Protein AF-A0A024TSF3-F1 (afdb_monomer)

Nearest PDB structures (foldseek):
  7wrg-assembly2_B  TM=6.785E-01  e=5.600E-06  Caenorhabditis elegans
  4jm2-assembly1_A  TM=1.610E-01  e=3.301E+00  Homo sapiens
  8dh9-assembly1_A  TM=2.443E-01  e=9.681E+00  Mus musculus

Secondary structure (DSSP, 8-state):
-PPPTT--EEEEE-----SSS--EEEEEEEE-TTS-EEEEEEEEEEEESS--S----------S----S-TT---TT----GGGGTT-EEEEEEEEEE-TTS--HHHHSGGGEEEEE--TTPPPEEEESSEEEEEEEE--HHHHHHHTS--EEEEEEE---TTS--S---S---------HHHHHHHHHHHHHHHHHHHHHHHHHHHHHHHHHHHHHHHHHHHHHHHHHHHHHHHHHHHHHHHHTT-

Foldseek 3Di:
DPDDPFFQWKWKFFFDFFDPPTWGWDKTFTAGPVRDTQAIKTKTKDWDPDDDPDDDDDPDDDPPDDDPPDPPPPDVPRTPGLVVQAQHKIKMKIWMATDPVDDHNCVVCQVFKWKWWDDQPDDIDIGRNGDMDIDIDHDHVSNSVRSVVTITMITMGTDDDPPDDDDDPDDPPDDDPDDDPVVVVVVVVVVVVVVVVVVVVVVVVVVVVVVVVVVVVVVVVVVVVVVVVVVVVVVVVVVVVVVVVVD

Sequence (247 aa):
MPPSNNSIGQALVYLRPLRHMFDVVTTVSVLNDDGNSLGSLVVHVRPSPKATPSDAPKSSGNNAKLVPADVDDLSDDEMDDMKSLDGEFLWISIQVHVDPSTPSLLLANPANYRVSYVFFQSNTQVFPLEHANMIKVLVTPPFVDYVSADTMSFEVVPFTDVASEPRTAELLSTTAPPYDDALLHTALLEEIQRDKAKMAQEHEAEKKRNEEMRGEMSKLIHHVKEQEDTILEQVKMGQTAASELVV

Organism: NCBI:txid157072

pLDDT: mean 71.25, std 19.26, range [31.7, 93.75]

Solvent-accessible surface area (backbone atoms only — not comparable to full-atom values): 14813 Å² total; per-residue (Å²): 130,83,79,62,102,59,56,62,26,40,30,69,46,69,39,62,80,67,60,77,56,49,73,42,80,48,77,31,59,26,27,26,97,86,67,48,73,43,32,37,39,34,40,38,33,30,58,43,95,70,92,69,103,77,72,75,93,66,93,68,78,72,86,63,74,78,80,66,93,60,85,81,75,74,63,88,83,77,69,52,50,74,75,79,44,57,76,38,78,44,32,36,38,42,36,36,32,69,44,84,91,50,95,28,62,50,77,74,44,47,81,43,32,26,34,33,38,51,63,81,94,46,72,78,43,77,40,58,49,63,46,76,48,77,46,81,43,69,36,38,72,71,49,58,49,51,44,58,62,42,59,42,59,37,34,34,28,74,38,77,68,93,84,63,83,91,85,77,94,78,83,85,87,72,93,72,78,97,70,70,65,72,66,57,54,50,53,54,52,50,50,54,50,50,52,51,50,50,52,51,51,51,50,53,54,50,50,50,53,51,52,50,51,53,50,52,51,52,54,50,54,51,52,53,48,54,52,50,53,51,51,53,49,51,53,52,53,51,52,53,57,55,60,64,72,75,112

Radius of gyration: 28.45 Å; Cα contacts (8 Å, |Δi|>4): 293; chains: 1; bounding box: 75×48×90 Å

Mean predicted aligned error: 18.78 Å

Structure (mmCIF, N/CA/C/O backbone):
data_AF-A0A024TSF3-F1
#
_entry.id   AF-A0A024TSF3-F1
#
loop_
_atom_site.group_PDB
_atom_site.id
_atom_site.type_symbol
_atom_site.label_atom_id
_atom_site.label_alt_id
_atom_site.label_comp_id
_atom_site.label_asym_id
_atom_site.label_entity_id
_atom_site.label_seq_id
_atom_site.pdbx_PDB_ins_code
_atom_site.Cartn_x
_atom_site.Cartn_y
_atom_site.Cartn_z
_atom_site.occupancy
_atom_site.B_iso_or_equiv
_atom_site.auth_seq_id
_atom_site.auth_comp_id
_atom_site.auth_asym_id
_atom_site.auth_atom_id
_atom_site.pdbx_PDB_model_num
ATOM 1 N N . MET A 1 1 ? 3.528 12.225 -5.645 1.00 35.25 1 MET A N 1
ATOM 2 C CA . MET A 1 1 ? 4.484 12.728 -6.656 1.00 35.25 1 MET A CA 1
ATOM 3 C C . MET A 1 1 ? 3.969 12.277 -8.010 1.00 35.25 1 MET A C 1
ATOM 5 O O . MET A 1 1 ? 3.441 11.173 -8.045 1.00 35.25 1 MET A O 1
ATOM 9 N N . PRO A 1 2 ? 4.032 13.096 -9.072 1.00 31.70 2 PRO A N 1
ATOM 10 C CA . PRO A 1 2 ? 3.775 12.583 -10.415 1.00 31.70 2 PRO A CA 1
ATOM 11 C C . PRO A 1 2 ? 4.834 11.517 -10.744 1.00 31.70 2 PRO A C 1
ATOM 13 O O . PRO A 1 2 ? 5.985 11.693 -10.321 1.00 31.70 2 PRO A O 1
ATOM 16 N N . PRO A 1 3 ? 4.467 10.424 -11.437 1.00 40.59 3 PRO A N 1
ATOM 17 C CA . PRO A 1 3 ? 5.428 9.406 -11.820 1.00 40.59 3 PRO A CA 1
ATOM 18 C C . PRO A 1 3 ? 6.520 10.027 -12.682 1.00 40.59 3 PRO A C 1
ATOM 20 O O . PRO A 1 3 ? 6.283 10.938 -13.479 1.00 40.59 3 PRO A O 1
ATOM 23 N N . SER A 1 4 ? 7.747 9.551 -12.505 1.00 47.41 4 SER A N 1
ATOM 24 C CA . SER A 1 4 ? 8.813 9.907 -13.436 1.00 47.41 4 SER A CA 1
ATOM 25 C C . SER A 1 4 ? 8.406 9.462 -14.850 1.00 47.41 4 SER A C 1
ATOM 27 O O . SER A 1 4 ? 7.897 8.355 -15.009 1.00 47.41 4 SER A O 1
ATOM 29 N N . ASN A 1 5 ? 8.658 10.286 -15.878 1.00 53.91 5 ASN A N 1
ATOM 30 C CA . ASN A 1 5 ? 8.352 10.021 -17.305 1.00 53.91 5 ASN A CA 1
ATOM 31 C C . ASN A 1 5 ? 8.952 8.709 -17.879 1.00 53.91 5 ASN A C 1
ATOM 33 O O . ASN A 1 5 ? 8.876 8.467 -19.079 1.00 53.91 5 ASN A O 1
ATOM 37 N N . ASN A 1 6 ? 9.577 7.886 -17.036 1.00 67.88 6 ASN A N 1
ATOM 38 C CA . ASN A 1 6 ? 10.239 6.634 -17.357 1.00 67.88 6 ASN A CA 1
ATOM 39 C C . ASN A 1 6 ? 9.691 5.443 -16.544 1.00 67.88 6 ASN A C 1
ATOM 41 O O . ASN A 1 6 ? 10.306 4.384 -16.578 1.00 67.88 6 ASN A O 1
ATOM 45 N N . SER A 1 7 ? 8.607 5.579 -15.773 1.00 80.88 7 SER A N 1
ATOM 46 C CA . SER A 1 7 ? 7.992 4.425 -15.099 1.00 80.88 7 SER A CA 1
ATOM 47 C C . SER A 1 7 ? 7.293 3.524 -16.117 1.00 80.88 7 SER A C 1
ATOM 49 O O . SER A 1 7 ? 6.618 4.012 -17.015 1.00 80.88 7 SER A O 1
ATOM 51 N N . ILE A 1 8 ? 7.462 2.209 -15.990 1.00 82.88 8 ILE A N 1
ATOM 52 C CA . ILE A 1 8 ? 6.725 1.213 -16.784 1.00 82.88 8 ILE A CA 1
ATOM 53 C C . ILE A 1 8 ? 5.585 0.571 -16.000 1.00 82.88 8 ILE A C 1
ATOM 55 O O . ILE A 1 8 ? 4.758 -0.120 -16.589 1.00 82.88 8 ILE A O 1
ATOM 59 N N . GLY A 1 9 ? 5.547 0.759 -14.681 1.00 85.94 9 GLY A N 1
ATOM 60 C CA . GLY A 1 9 ? 4.450 0.265 -13.870 1.00 85.94 9 GLY A CA 1
ATOM 61 C C . GLY A 1 9 ? 4.522 0.686 -12.413 1.00 85.94 9 GLY A C 1
ATOM 62 O O . GLY A 1 9 ? 5.553 1.149 -11.925 1.00 85.94 9 GLY A O 1
ATOM 63 N N . GLN A 1 10 ? 3.403 0.536 -11.716 1.00 88.62 10 GLN A N 1
ATOM 64 C CA . GLN A 1 10 ? 3.219 1.019 -10.353 1.00 88.62 10 GLN A CA 1
ATOM 65 C C . GLN A 1 10 ? 2.595 -0.055 -9.466 1.00 88.62 10 GLN A C 1
ATOM 67 O O . GLN A 1 10 ? 1.803 -0.878 -9.926 1.00 88.62 10 GLN A O 1
ATOM 72 N N . ALA A 1 11 ? 2.945 -0.026 -8.183 1.00 86.75 11 ALA A N 1
ATOM 73 C CA . ALA A 1 11 ? 2.335 -0.844 -7.145 1.00 86.75 11 ALA A CA 1
ATOM 74 C C . ALA A 1 11 ? 2.063 -0.005 -5.889 1.00 86.75 11 ALA A C 1
ATOM 76 O O . ALA A 1 11 ? 2.841 0.885 -5.538 1.00 86.75 11 ALA A O 1
ATOM 77 N N . LEU A 1 12 ? 0.960 -0.303 -5.200 1.00 86.19 12 LEU A N 1
ATOM 78 C CA . LEU A 1 12 ? 0.525 0.404 -3.995 1.00 86.19 12 LEU A CA 1
ATOM 79 C C . LEU A 1 12 ? 0.462 -0.556 -2.812 1.00 86.19 12 LEU A C 1
ATOM 81 O O . LEU A 1 12 ? -0.189 -1.594 -2.876 1.00 86.19 12 LEU A O 1
ATOM 85 N N . VAL A 1 13 ? 1.116 -0.185 -1.717 1.00 83.94 13 VAL A N 1
ATOM 86 C CA . VAL A 1 13 ? 1.126 -0.930 -0.458 1.00 83.94 13 VAL A CA 1
ATOM 87 C C . VAL A 1 13 ? 0.358 -0.137 0.578 1.00 83.94 13 VAL A C 1
ATOM 89 O O . VAL A 1 13 ? 0.716 1.004 0.861 1.00 83.94 13 VAL A O 1
ATOM 92 N N . TYR A 1 14 ? -0.678 -0.737 1.164 1.00 78.62 14 TYR A N 1
ATOM 93 C CA . TYR A 1 14 ? -1.448 -0.054 2.192 1.00 78.62 14 TYR A CA 1
ATOM 94 C C . TYR A 1 14 ? -0.719 -0.063 3.530 1.00 78.62 14 TYR A C 1
ATOM 96 O O . TYR A 1 14 ? -0.297 -1.115 4.014 1.00 78.62 14 TYR A O 1
ATOM 104 N N . LEU A 1 15 ? -0.585 1.116 4.128 1.00 76.12 15 LEU A N 1
ATOM 105 C CA . LEU A 1 15 ? 0.033 1.277 5.436 1.00 76.12 15 LEU A CA 1
ATOM 106 C C . LEU A 1 15 ? -1.068 1.188 6.486 1.00 76.12 15 LEU A C 1
ATOM 108 O O . LEU A 1 15 ? -2.081 1.866 6.366 1.00 76.12 15 LEU A O 1
ATOM 112 N N . ARG A 1 16 ? -0.905 0.318 7.486 1.00 66.94 16 ARG A N 1
ATOM 113 C CA . ARG A 1 16 ? -1.866 0.206 8.586 1.00 66.94 16 ARG A CA 1
ATOM 114 C C . ARG A 1 16 ? -1.222 0.677 9.882 1.00 66.94 16 ARG A C 1
ATOM 116 O O . ARG A 1 16 ? -0.206 0.109 10.290 1.00 66.94 16 ARG A O 1
ATOM 123 N N . PRO A 1 17 ? -1.807 1.666 10.566 1.00 60.34 17 PRO A N 1
ATOM 124 C CA . PRO A 1 17 ? -1.404 1.979 11.922 1.00 60.34 17 PRO A CA 1
ATOM 125 C C . PRO A 1 17 ? -2.022 0.927 12.849 1.00 60.34 17 PRO A C 1
ATOM 127 O O . PRO A 1 17 ? -3.235 0.953 13.000 1.00 60.34 17 PRO A O 1
ATOM 130 N N . LEU A 1 18 ? -1.240 -0.008 13.429 1.00 54.19 18 LEU A N 1
ATOM 131 C CA . LEU A 1 18 ? -1.567 -0.641 14.726 1.00 54.19 18 LEU A CA 1
ATOM 132 C C . LEU A 1 18 ? -0.491 -1.566 15.365 1.00 54.19 18 LEU A C 1
ATOM 134 O O . LEU A 1 18 ? 0.168 -2.376 14.715 1.00 54.19 18 LEU A O 1
ATOM 138 N N . ARG A 1 19 ? -0.450 -1.419 16.700 1.00 45.97 19 ARG A N 1
ATOM 139 C CA . ARG A 1 19 ? 0.030 -2.192 17.870 1.00 45.97 19 ARG A CA 1
ATOM 140 C C . ARG A 1 19 ? 1.515 -2.451 18.180 1.00 45.97 19 ARG A C 1
ATOM 142 O O . ARG A 1 19 ? 1.851 -2.248 19.334 1.00 45.97 19 ARG A O 1
ATOM 149 N N . HIS A 1 20 ? 2.432 -2.783 17.265 1.00 50.09 20 HIS A N 1
ATOM 150 C CA . HIS A 1 20 ? 3.882 -2.847 17.616 1.00 50.09 20 HIS A CA 1
ATOM 151 C C . HIS A 1 20 ? 4.808 -2.276 16.533 1.00 50.09 20 HIS A C 1
ATOM 153 O O . HIS A 1 20 ? 5.911 -2.770 16.318 1.00 50.09 20 HIS A O 1
ATOM 159 N N . MET A 1 21 ? 4.346 -1.166 15.936 1.00 57.34 21 MET A N 1
ATOM 160 C CA . MET A 1 21 ? 4.898 -0.422 14.796 1.00 57.34 21 MET A CA 1
ATOM 161 C C . MET A 1 21 ? 4.810 -1.192 13.475 1.00 57.34 21 MET A C 1
ATOM 163 O O . MET A 1 21 ? 5.327 -2.282 13.358 1.00 57.34 21 ME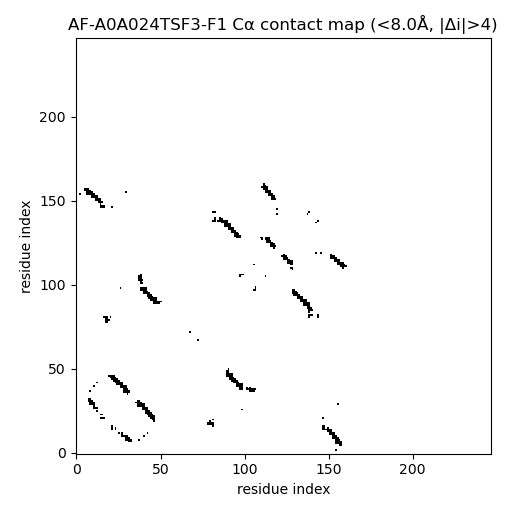T A O 1
ATOM 167 N N . PHE A 1 22 ? 4.151 -0.607 12.475 1.00 62.19 22 PHE A N 1
ATOM 168 C CA . PHE A 1 22 ? 4.369 -0.825 11.038 1.00 62.19 22 PHE A CA 1
ATOM 169 C C . PHE A 1 22 ? 4.902 -2.213 10.589 1.00 62.19 22 PHE A C 1
ATOM 171 O O . PHE A 1 22 ? 6.016 -2.287 10.079 1.00 62.19 22 PHE A O 1
ATOM 178 N N . ASP A 1 23 ? 4.149 -3.307 10.767 1.00 73.06 23 ASP A N 1
ATOM 179 C CA . ASP A 1 23 ? 4.467 -4.608 10.141 1.00 73.06 23 ASP A CA 1
ATOM 180 C C . ASP A 1 23 ? 3.477 -4.876 9.005 1.00 73.06 23 ASP A C 1
ATOM 182 O O . ASP A 1 23 ? 2.304 -5.180 9.226 1.00 73.06 23 ASP A O 1
ATOM 186 N N . VAL A 1 24 ? 3.947 -4.702 7.774 1.00 78.56 24 VAL A N 1
ATOM 187 C CA . VAL A 1 24 ? 3.192 -4.944 6.549 1.00 78.56 24 VAL A CA 1
ATOM 188 C C . VAL A 1 24 ? 3.917 -6.016 5.759 1.00 78.56 24 VAL A C 1
ATOM 190 O O . VAL A 1 24 ? 5.057 -5.824 5.350 1.00 78.56 24 VAL A O 1
ATOM 193 N N . VAL A 1 25 ? 3.232 -7.126 5.501 1.00 86.00 25 VAL A N 1
ATOM 194 C CA . VAL A 1 25 ? 3.649 -8.146 4.537 1.00 86.00 25 VAL A CA 1
ATOM 195 C C . VAL A 1 25 ? 2.534 -8.274 3.520 1.00 86.00 25 VAL A C 1
ATOM 197 O O . VAL A 1 25 ? 1.441 -8.733 3.851 1.00 86.00 25 VAL A O 1
ATOM 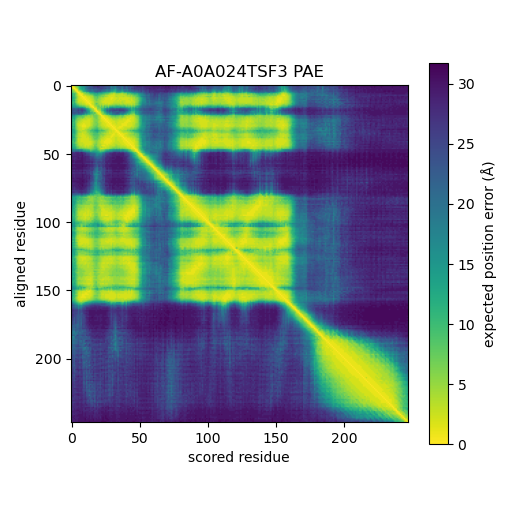200 N N . THR A 1 26 ? 2.789 -7.833 2.294 1.00 85.69 26 THR A N 1
ATOM 201 C CA . THR A 1 26 ? 1.779 -7.878 1.238 1.00 85.69 26 THR A CA 1
ATOM 202 C C . THR A 1 26 ? 2.391 -8.216 -0.109 1.00 85.69 26 THR A C 1
ATOM 204 O O . THR A 1 26 ? 3.548 -7.900 -0.379 1.00 85.69 26 THR A O 1
ATOM 207 N N . THR A 1 27 ? 1.591 -8.859 -0.954 1.00 89.19 27 THR A N 1
ATOM 208 C CA . THR A 1 27 ? 1.901 -9.081 -2.366 1.00 89.19 27 THR A CA 1
ATOM 209 C C . THR A 1 27 ? 1.024 -8.149 -3.185 1.00 89.19 27 THR A C 1
ATOM 211 O O . THR A 1 27 ? -0.199 -8.181 -3.061 1.00 89.19 27 THR A O 1
ATOM 214 N N . VAL A 1 28 ? 1.647 -7.297 -3.990 1.00 88.44 28 VAL A N 1
ATOM 215 C CA . VAL A 1 28 ? 0.984 -6.243 -4.761 1.00 88.44 28 VAL A CA 1
ATOM 216 C C . VAL A 1 28 ? 1.324 -6.387 -6.234 1.00 88.44 28 VAL A C 1
ATOM 218 O O . VAL A 1 28 ? 2.484 -6.568 -6.602 1.00 88.44 28 VAL A O 1
ATOM 221 N N . SER A 1 29 ? 0.310 -6.323 -7.090 1.00 88.56 29 SER A N 1
ATOM 222 C CA . SER A 1 29 ? 0.514 -6.381 -8.535 1.00 88.56 29 SER A CA 1
ATOM 223 C C . SER A 1 29 ? 1.118 -5.076 -9.045 1.00 88.56 29 SER A C 1
ATOM 225 O O . SER A 1 29 ? 0.685 -3.991 -8.663 1.00 88.56 29 SER A O 1
ATOM 227 N N . VAL A 1 30 ? 2.106 -5.194 -9.929 1.00 89.06 30 VAL A N 1
ATOM 228 C CA . VAL A 1 30 ? 2.663 -4.077 -10.691 1.00 89.06 30 VAL A CA 1
ATOM 229 C C . VAL A 1 30 ? 1.842 -3.927 -11.959 1.00 89.06 30 VAL A C 1
ATOM 231 O O . VAL A 1 30 ? 1.812 -4.847 -12.780 1.00 89.06 30 VAL A O 1
ATOM 234 N N . LEU A 1 31 ? 1.188 -2.783 -12.118 1.00 86.75 31 LEU A N 1
ATOM 235 C CA . LEU A 1 31 ? 0.338 -2.480 -13.267 1.00 86.75 31 LEU A CA 1
ATOM 236 C C . LEU A 1 31 ? 1.010 -1.434 -14.156 1.00 86.75 31 LEU A C 1
ATOM 238 O O . LEU A 1 31 ? 1.567 -0.472 -13.630 1.00 86.75 31 LEU A O 1
ATOM 242 N N . ASN A 1 32 ? 0.976 -1.625 -15.475 1.00 84.25 32 ASN A N 1
ATOM 243 C CA . ASN A 1 32 ? 1.379 -0.595 -16.434 1.00 84.25 32 ASN A CA 1
ATOM 244 C C . ASN A 1 32 ? 0.266 0.457 -16.628 1.00 84.25 32 ASN A C 1
ATOM 246 O O . ASN A 1 32 ? -0.829 0.313 -16.083 1.00 84.25 32 ASN A O 1
ATOM 250 N N . ASP A 1 33 ? 0.526 1.481 -17.445 1.00 76.31 33 ASP A N 1
ATOM 251 C CA . ASP A 1 33 ? -0.433 2.565 -17.722 1.00 76.31 33 ASP A CA 1
ATOM 252 C C . ASP A 1 33 ? -1.742 2.082 -18.381 1.00 76.31 33 ASP A C 1
ATOM 254 O O . ASP A 1 33 ? -2.779 2.729 -18.250 1.00 76.31 33 ASP A O 1
ATOM 258 N N . ASP A 1 34 ? -1.719 0.918 -19.041 1.00 74.81 34 ASP A N 1
ATOM 259 C CA . ASP A 1 34 ? -2.898 0.278 -19.640 1.00 74.81 34 ASP A CA 1
ATOM 260 C C . ASP A 1 34 ? -3.671 -0.621 -18.650 1.00 74.81 34 ASP A C 1
ATOM 262 O O . ASP A 1 34 ? -4.652 -1.262 -19.030 1.00 74.81 34 ASP A O 1
ATOM 266 N N . GLY A 1 35 ? -3.214 -0.738 -17.397 1.00 73.31 35 GLY A N 1
ATOM 267 C CA . GLY A 1 35 ? -3.790 -1.621 -16.376 1.00 73.31 35 GLY A CA 1
ATOM 268 C C . GLY A 1 35 ? -3.396 -3.100 -16.501 1.00 73.31 35 GLY A C 1
ATOM 269 O O . GLY A 1 35 ? -3.918 -3.946 -15.774 1.00 73.31 35 GLY A O 1
ATOM 270 N N . ASN A 1 36 ? -2.465 -3.440 -17.393 1.00 79.94 36 ASN A N 1
ATOM 271 C CA . ASN A 1 36 ? -1.941 -4.795 -17.539 1.00 79.94 36 ASN A CA 1
ATOM 272 C C . ASN A 1 36 ? -0.924 -5.110 -16.436 1.00 79.94 36 ASN A C 1
ATOM 274 O O . ASN A 1 36 ? -0.039 -4.309 -16.129 1.00 79.94 36 ASN A O 1
ATOM 278 N N . SER A 1 37 ? -1.005 -6.319 -15.878 1.00 85.56 37 SER A N 1
ATOM 279 C CA . SER A 1 37 ? -0.039 -6.778 -14.880 1.00 85.56 37 SER A CA 1
ATOM 280 C C . SER A 1 37 ? 1.307 -7.120 -15.523 1.00 85.56 37 SER A C 1
ATOM 282 O O . SER A 1 37 ? 1.388 -7.945 -16.433 1.00 85.56 37 SER A O 1
ATOM 284 N N . LEU A 1 38 ? 2.376 -6.508 -15.013 1.00 84.88 38 LEU A N 1
ATOM 285 C CA . LEU A 1 38 ? 3.764 -6.820 -15.367 1.00 84.88 38 LEU A CA 1
ATOM 286 C C . LEU A 1 38 ? 4.369 -7.906 -14.467 1.00 84.88 38 LEU A C 1
ATOM 288 O O . LEU A 1 38 ? 5.397 -8.497 -14.808 1.00 84.88 38 LEU A O 1
ATOM 292 N N . GLY A 1 39 ? 3.737 -8.156 -13.320 1.00 88.12 39 GLY A N 1
ATOM 293 C CA . GLY A 1 39 ? 4.170 -9.064 -12.265 1.00 88.12 39 GLY A CA 1
ATOM 294 C C . GLY A 1 39 ? 3.615 -8.651 -10.908 1.00 88.12 39 GLY A C 1
ATOM 295 O O . GLY A 1 39 ? 2.764 -7.764 -10.828 1.00 88.12 39 GLY A O 1
ATOM 296 N N . SER A 1 40 ? 4.139 -9.256 -9.844 1.00 90.38 40 SER A N 1
ATOM 297 C CA . SER A 1 40 ? 3.829 -8.861 -8.469 1.00 90.38 40 SER A CA 1
ATOM 298 C C . SER A 1 40 ? 5.106 -8.643 -7.663 1.00 90.38 40 SER A C 1
ATOM 300 O O . SER A 1 40 ? 6.100 -9.347 -7.847 1.00 90.38 40 SER A O 1
ATOM 302 N N . LEU A 1 41 ? 5.072 -7.658 -6.770 1.00 91.00 41 LEU A N 1
ATOM 303 C CA . LEU A 1 41 ? 6.095 -7.417 -5.761 1.00 91.00 41 LEU A CA 1
ATOM 304 C C . LEU A 1 41 ? 5.572 -7.900 -4.418 1.00 91.00 41 LEU A C 1
ATOM 306 O O . LEU A 1 41 ? 4.450 -7.582 -4.028 1.00 91.00 41 LEU A O 1
ATOM 310 N N . VAL A 1 42 ? 6.403 -8.623 -3.688 1.00 91.31 42 VAL A N 1
ATOM 311 C CA . VAL A 1 42 ? 6.186 -8.858 -2.269 1.00 91.31 42 VAL A CA 1
ATOM 312 C C . VAL A 1 42 ? 6.975 -7.803 -1.514 1.00 91.31 42 VAL A C 1
ATOM 314 O O . VAL A 1 42 ? 8.184 -7.647 -1.706 1.00 91.31 42 VAL A O 1
ATOM 317 N N . VAL A 1 43 ? 6.271 -7.054 -0.675 1.00 90.25 43 VAL A N 1
ATOM 318 C CA . VAL A 1 43 ? 6.830 -5.955 0.104 1.00 90.25 43 VAL A CA 1
ATOM 319 C C . VAL A 1 43 ? 6.651 -6.268 1.575 1.00 90.25 43 VAL A C 1
ATOM 321 O O . VAL A 1 43 ? 5.530 -6.458 2.055 1.00 90.25 43 VAL A O 1
ATOM 324 N N . HIS A 1 44 ? 7.773 -6.318 2.286 1.00 89.75 44 HIS A N 1
ATOM 325 C CA . HIS A 1 44 ? 7.809 -6.417 3.735 1.00 89.75 44 HIS A CA 1
ATOM 326 C C . HIS A 1 44 ? 8.294 -5.092 4.294 1.00 89.75 44 HIS A C 1
ATOM 328 O O . HIS A 1 44 ? 9.413 -4.673 3.998 1.00 89.75 44 HIS A O 1
ATOM 334 N N . VAL A 1 45 ? 7.499 -4.453 5.140 1.00 86.50 45 VAL A N 1
ATOM 335 C CA . VAL A 1 45 ? 7.962 -3.313 5.918 1.00 86.50 45 VAL A CA 1
ATOM 336 C C . VAL A 1 45 ? 7.758 -3.606 7.383 1.00 86.50 45 VAL A C 1
ATOM 338 O O . VAL A 1 45 ? 6.651 -3.944 7.775 1.00 86.50 45 VAL A O 1
ATOM 341 N N . ARG A 1 46 ? 8.831 -3.528 8.170 1.00 8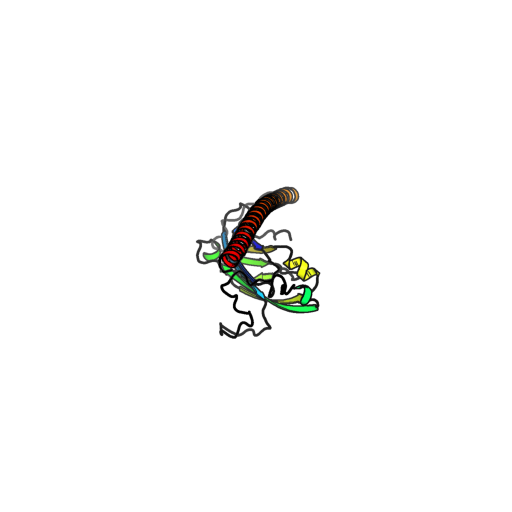1.94 46 ARG A N 1
ATOM 342 C CA . ARG A 1 46 ? 8.829 -3.938 9.573 1.00 81.94 46 ARG A CA 1
ATOM 343 C C . ARG A 1 46 ? 9.579 -2.974 10.470 1.00 81.94 46 ARG A C 1
ATOM 345 O O . ARG A 1 46 ? 10.635 -2.476 10.071 1.00 81.94 46 ARG A O 1
ATOM 352 N N . PRO A 1 47 ? 9.130 -2.795 11.716 1.00 76.44 47 PRO A N 1
ATOM 353 C CA . PRO A 1 47 ? 9.941 -2.187 12.747 1.00 76.44 47 PRO A CA 1
ATOM 354 C C . PRO A 1 47 ? 11.120 -3.100 13.075 1.00 76.44 47 PRO A C 1
ATOM 356 O O . PRO A 1 47 ? 11.008 -4.325 13.104 1.00 76.44 47 PRO A O 1
ATOM 359 N N . SER A 1 48 ? 12.266 -2.504 13.362 1.00 62.28 48 SER A N 1
ATOM 360 C CA . SER A 1 48 ? 13.453 -3.215 13.808 1.00 62.28 48 SER A CA 1
ATOM 361 C C . SER A 1 48 ? 13.880 -2.685 15.180 1.00 62.28 48 SER A C 1
ATOM 363 O O . SER A 1 48 ? 14.087 -1.476 15.336 1.00 62.28 48 SER A O 1
ATOM 365 N N . PRO A 1 49 ? 14.063 -3.556 16.187 1.00 53.91 49 PRO A N 1
ATOM 366 C CA . PRO A 1 49 ? 14.611 -3.178 17.483 1.00 53.91 49 PRO A CA 1
ATOM 367 C C . PRO A 1 49 ? 16.139 -3.016 17.385 1.00 53.91 49 PRO A C 1
ATOM 369 O O . PRO A 1 49 ? 16.896 -3.747 18.007 1.00 53.91 49 PRO A O 1
ATOM 372 N N . LYS A 1 50 ? 16.601 -2.016 16.623 1.00 46.81 50 LYS A N 1
ATOM 373 C CA . LYS A 1 50 ? 18.006 -1.572 16.506 1.00 46.81 50 LYS A CA 1
ATOM 374 C C . LYS A 1 50 ? 18.967 -2.535 15.772 1.00 46.81 50 LYS A C 1
ATOM 376 O O . LYS A 1 50 ? 18.943 -3.749 15.903 1.00 46.81 50 LYS A O 1
ATOM 381 N N . ALA A 1 51 ? 19.840 -1.918 14.977 1.00 39.03 51 ALA A N 1
ATOM 382 C CA . ALA A 1 51 ? 20.631 -2.519 13.910 1.00 39.03 51 ALA A CA 1
ATOM 383 C C . ALA A 1 51 ? 21.834 -3.385 14.339 1.00 39.03 51 ALA A C 1
ATOM 385 O O . ALA A 1 51 ? 22.672 -2.947 15.126 1.00 39.03 51 ALA A O 1
ATOM 386 N N . THR A 1 52 ? 22.027 -4.495 13.621 1.00 33.19 52 THR A N 1
ATOM 387 C CA . THR A 1 52 ? 23.341 -4.957 13.139 1.00 33.19 52 THR A CA 1
ATOM 388 C C . THR A 1 52 ? 23.219 -5.378 11.665 1.00 33.19 52 THR A C 1
ATOM 390 O O . THR A 1 52 ? 22.295 -6.110 11.317 1.00 33.19 52 THR A O 1
ATOM 393 N N . PRO A 1 53 ? 24.133 -4.959 10.765 1.00 40.12 53 PRO A N 1
ATOM 394 C CA . PRO A 1 53 ? 24.125 -5.338 9.346 1.00 40.12 53 PRO A CA 1
ATOM 395 C C . PRO A 1 53 ? 24.687 -6.754 9.109 1.00 40.12 53 PRO A C 1
ATOM 397 O O . PRO A 1 53 ? 25.398 -7.002 8.141 1.00 40.12 53 PRO A O 1
ATOM 400 N N . SER A 1 54 ? 24.422 -7.685 10.025 1.00 38.72 54 SER A N 1
ATOM 401 C CA . SER A 1 54 ? 24.863 -9.073 9.931 1.00 38.72 54 SER A CA 1
ATOM 402 C C . SER A 1 54 ? 24.131 -9.912 10.971 1.00 38.72 54 SER A C 1
ATOM 404 O O . SER A 1 54 ? 24.702 -10.236 12.003 1.00 38.72 54 SER A O 1
ATOM 406 N N . ASP A 1 55 ? 22.892 -10.299 10.692 1.00 34.53 55 ASP A N 1
ATOM 407 C CA . ASP A 1 55 ? 22.374 -11.561 11.212 1.00 34.53 55 ASP A CA 1
ATOM 408 C C . ASP A 1 55 ? 21.396 -12.155 10.193 1.00 34.53 55 ASP A C 1
ATOM 410 O O . ASP A 1 55 ? 20.234 -11.773 10.073 1.00 34.53 55 ASP A O 1
ATOM 414 N N . ALA A 1 56 ? 21.920 -13.120 9.436 1.00 38.88 56 ALA A N 1
ATOM 415 C CA . ALA A 1 56 ? 21.134 -14.213 8.877 1.00 38.88 56 ALA A CA 1
ATOM 416 C C . ALA A 1 56 ? 20.315 -14.883 10.008 1.00 38.88 56 ALA A C 1
ATOM 418 O O . ALA A 1 56 ? 20.693 -14.768 11.176 1.00 38.88 56 ALA A O 1
ATOM 419 N N . PRO A 1 57 ? 19.203 -15.574 9.698 1.00 40.50 57 PRO A N 1
ATOM 420 C CA . PRO A 1 57 ? 18.056 -15.726 10.584 1.00 40.50 57 PRO A CA 1
ATOM 421 C C . PRO A 1 57 ? 18.427 -16.528 11.830 1.00 40.50 57 PRO A C 1
ATOM 423 O O . PRO A 1 57 ? 18.362 -17.756 11.858 1.00 40.50 57 PRO A O 1
ATOM 426 N N . LYS A 1 58 ? 18.810 -15.830 12.894 1.00 33.53 58 LYS A N 1
ATOM 427 C CA . LYS A 1 58 ? 18.885 -16.402 14.226 1.00 33.53 58 LYS A CA 1
ATOM 428 C C . LYS A 1 58 ? 17.608 -16.013 14.928 1.00 33.53 58 LYS A C 1
ATOM 430 O O . LYS A 1 58 ? 17.439 -14.877 15.352 1.00 33.53 58 LYS A O 1
ATOM 435 N N . SER A 1 59 ? 16.717 -16.998 14.994 1.00 45.09 59 SER A N 1
ATOM 436 C CA . SER A 1 59 ? 15.660 -17.126 15.991 1.00 45.09 59 SER A CA 1
ATOM 437 C C . SER A 1 59 ? 16.155 -16.586 17.336 1.00 45.09 59 SER A C 1
ATOM 439 O O . SER A 1 59 ? 16.814 -17.299 18.092 1.00 45.09 59 SER A O 1
ATOM 441 N N . SER A 1 60 ? 15.871 -15.321 17.616 1.00 37.78 60 SER A N 1
ATOM 442 C CA . SER A 1 60 ? 16.223 -14.683 18.873 1.00 37.78 60 SER A CA 1
ATOM 443 C C . SER A 1 60 ? 15.030 -13.864 19.324 1.00 37.78 60 SER A C 1
ATOM 445 O O . SER A 1 60 ? 14.844 -12.731 18.900 1.00 37.78 60 SER A O 1
ATOM 447 N N . GLY A 1 61 ? 14.213 -14.521 20.152 1.00 33.66 61 GLY A N 1
ATOM 448 C CA . GLY A 1 61 ? 13.305 -13.925 21.126 1.00 33.66 61 GLY A CA 1
ATOM 449 C C . GLY A 1 61 ? 12.533 -12.707 20.649 1.00 33.66 61 GLY A C 1
ATOM 450 O O . GLY A 1 61 ? 12.860 -11.581 21.016 1.00 33.66 61 GLY A O 1
ATOM 451 N N . ASN A 1 62 ? 11.461 -12.945 19.900 1.00 42.06 62 ASN A N 1
ATOM 452 C CA . ASN A 1 62 ? 10.413 -11.954 19.740 1.00 42.06 62 ASN A CA 1
ATOM 453 C C . ASN A 1 62 ? 9.880 -11.647 21.152 1.00 42.06 62 ASN A C 1
ATOM 455 O O . ASN A 1 62 ? 9.285 -12.519 21.777 1.00 42.06 62 ASN A O 1
ATOM 459 N N . ASN A 1 63 ? 10.058 -10.422 21.651 1.00 38.81 63 ASN A N 1
ATOM 460 C CA . ASN A 1 63 ? 9.275 -9.935 22.797 1.00 38.81 63 ASN A CA 1
ATOM 461 C C . ASN A 1 63 ? 7.821 -9.616 22.396 1.00 38.81 63 ASN A C 1
ATOM 463 O O . ASN A 1 63 ? 7.065 -9.073 23.195 1.00 38.81 63 ASN A O 1
ATOM 467 N N . ALA A 1 64 ? 7.415 -9.961 21.168 1.00 41.53 64 ALA A N 1
ATOM 468 C CA . ALA A 1 64 ? 6.011 -10.050 20.819 1.00 41.53 64 ALA A CA 1
ATOM 469 C C . ALA A 1 64 ? 5.385 -11.131 21.705 1.00 41.53 64 ALA A C 1
ATOM 471 O O . ALA A 1 64 ? 5.761 -12.304 21.612 1.00 41.53 64 ALA A O 1
ATOM 472 N N . LYS A 1 65 ? 4.445 -10.740 22.574 1.00 38.34 65 LYS A N 1
ATOM 473 C CA . LYS A 1 65 ? 3.541 -11.702 23.210 1.00 38.34 65 LYS A CA 1
ATOM 474 C C . LYS A 1 65 ? 2.983 -12.585 22.089 1.00 38.34 65 LYS A C 1
ATOM 476 O O . LYS A 1 65 ? 2.461 -12.072 21.100 1.00 38.34 65 LYS A O 1
ATOM 481 N N . LEU A 1 66 ? 3.159 -13.901 22.217 1.00 44.09 66 LEU A N 1
ATOM 482 C CA . LEU A 1 66 ? 2.485 -14.870 21.358 1.00 44.09 66 LEU A CA 1
ATOM 483 C C . LEU A 1 66 ? 0.996 -14.537 21.399 1.00 44.09 66 LEU A C 1
ATOM 485 O O . LEU A 1 66 ? 0.415 -14.533 22.481 1.00 44.09 66 LEU A O 1
ATOM 489 N N . VAL A 1 67 ? 0.424 -14.214 20.239 1.00 46.16 67 VAL A N 1
ATOM 490 C CA . VAL A 1 67 ? -1.012 -13.977 20.098 1.00 46.16 67 VAL A CA 1
ATOM 491 C C . VAL A 1 67 ? -1.712 -15.270 20.528 1.00 46.16 67 VAL A C 1
ATOM 493 O O . VAL A 1 67 ? -1.470 -16.306 19.898 1.00 46.16 67 VAL A O 1
ATOM 496 N N . PRO A 1 68 ? -2.502 -15.263 21.616 1.00 45.25 68 PRO A N 1
ATOM 497 C CA . PRO A 1 68 ? -3.288 -16.426 21.998 1.00 45.25 68 PRO A CA 1
ATOM 498 C C . PRO A 1 68 ? -4.230 -16.801 20.849 1.00 45.25 68 PRO A C 1
ATOM 500 O O . PRO A 1 68 ? -4.743 -15.929 20.152 1.00 45.25 68 PRO A O 1
ATOM 503 N N . ALA A 1 69 ? -4.451 -18.099 20.636 1.00 53.25 69 A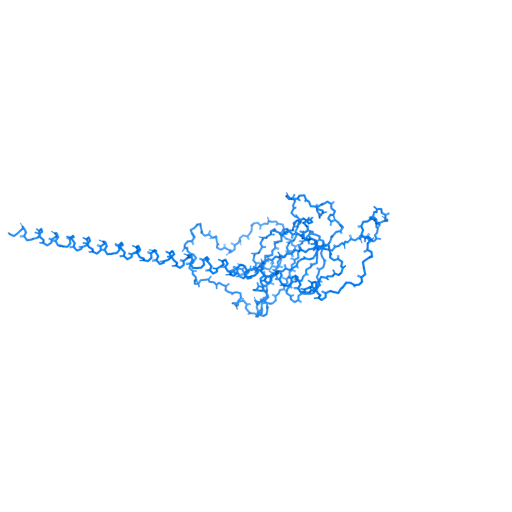LA A N 1
ATOM 504 C CA . ALA A 1 69 ? -5.386 -18.591 19.616 1.00 53.25 69 ALA A CA 1
ATOM 505 C C . ALA A 1 69 ? -6.851 -18.204 19.913 1.00 53.25 69 ALA A C 1
ATOM 507 O O . ALA A 1 69 ? -7.728 -18.380 19.067 1.00 53.25 69 ALA A O 1
ATOM 508 N N . ASP A 1 70 ? -7.084 -17.663 21.106 1.00 46.44 70 ASP A N 1
ATOM 509 C CA . ASP A 1 70 ? -8.372 -17.241 21.613 1.00 46.44 70 ASP A CA 1
ATOM 510 C C . ASP A 1 70 ? -8.578 -15.770 21.221 1.00 46.44 70 ASP A C 1
ATOM 512 O O . ASP A 1 70 ? -7.937 -14.855 21.735 1.00 46.44 70 ASP A O 1
ATOM 516 N N . VAL A 1 71 ? -9.461 -15.558 20.246 1.00 51.47 71 VAL A N 1
ATOM 517 C CA . VAL A 1 71 ? -9.734 -14.271 19.578 1.00 51.47 71 VAL A CA 1
ATOM 518 C C . VAL A 1 71 ? -10.437 -13.253 20.503 1.00 51.47 71 VAL A C 1
ATOM 520 O O . VAL A 1 71 ? -10.585 -12.091 20.134 1.00 51.47 71 VAL A O 1
ATOM 523 N N . ASP A 1 72 ? -10.809 -13.653 21.723 1.00 47.62 72 ASP A N 1
ATOM 524 C CA . ASP A 1 72 ? -11.640 -12.868 22.650 1.00 47.62 72 ASP A CA 1
ATOM 525 C C . ASP A 1 72 ? -10.866 -12.072 23.722 1.00 47.62 72 ASP A C 1
ATOM 527 O O . ASP A 1 72 ? -11.473 -11.277 24.434 1.00 47.62 72 ASP A O 1
ATOM 531 N N . ASP A 1 73 ? -9.537 -12.211 23.819 1.00 45.47 73 ASP A N 1
ATOM 532 C CA . ASP A 1 73 ? -8.715 -11.472 24.804 1.00 45.47 73 ASP A CA 1
ATOM 533 C C . ASP A 1 73 ? -8.061 -10.196 24.236 1.00 45.47 73 ASP A C 1
ATOM 535 O O . ASP A 1 73 ? -7.203 -9.574 24.867 1.00 45.47 73 ASP A O 1
ATOM 539 N N . LEU A 1 74 ? -8.489 -9.747 23.051 1.00 42.16 74 LEU A N 1
ATOM 540 C CA . LEU A 1 74 ? -8.189 -8.399 22.567 1.00 42.16 74 LEU A CA 1
ATOM 541 C C . LEU A 1 74 ? -9.069 -7.389 23.310 1.00 42.16 74 LEU A C 1
ATOM 543 O O . LEU A 1 74 ? -9.940 -6.758 22.718 1.00 42.16 74 LEU A O 1
ATOM 547 N N . SER A 1 75 ? -8.842 -7.220 24.612 1.00 41.56 75 SER A N 1
ATOM 548 C CA . SER A 1 75 ? -9.365 -6.050 25.301 1.00 41.56 75 SER A CA 1
ATOM 549 C C . SER A 1 75 ? -8.809 -4.796 24.612 1.00 41.56 75 SER A C 1
ATOM 551 O O . SER A 1 75 ? -7.612 -4.665 24.313 1.00 41.56 75 SER A O 1
ATOM 553 N N . ASP A 1 76 ? -9.714 -3.875 24.306 1.00 47.91 76 ASP A N 1
ATOM 554 C CA . ASP A 1 76 ? -9.450 -2.600 23.634 1.00 47.91 76 ASP A CA 1
ATOM 555 C C . ASP A 1 76 ? -8.579 -1.629 24.468 1.00 47.91 76 ASP A C 1
ATOM 557 O O . ASP A 1 76 ? -8.397 -0.479 24.078 1.00 47.91 76 ASP A O 1
ATOM 561 N N . ASP A 1 77 ? -8.004 -2.069 25.594 1.00 45.62 77 ASP A N 1
ATOM 562 C CA . ASP A 1 77 ? -7.343 -1.198 26.579 1.00 45.62 77 ASP A CA 1
ATOM 563 C C . ASP A 1 77 ? -5.803 -1.144 26.477 1.00 45.62 77 ASP A C 1
ATOM 565 O O . ASP A 1 77 ? -5.186 -0.242 27.033 1.00 45.62 77 ASP A O 1
ATOM 569 N N . GLU A 1 78 ? -5.148 -2.042 25.727 1.00 45.03 78 GLU A N 1
ATOM 570 C CA . GLU A 1 78 ? -3.688 -1.973 25.475 1.00 45.03 78 GLU A CA 1
ATOM 571 C C . GLU A 1 78 ? -3.385 -1.691 23.996 1.00 45.03 78 GLU A C 1
ATOM 573 O O . GLU A 1 78 ? -2.693 -2.439 23.303 1.00 45.03 78 GLU A O 1
ATOM 578 N N . MET A 1 79 ? -4.018 -0.673 23.420 1.00 48.59 79 MET A N 1
ATOM 579 C CA . MET A 1 79 ? -3.641 -0.172 22.100 1.00 48.59 79 MET A CA 1
ATOM 580 C C . MET A 1 79 ? -2.395 0.711 22.262 1.00 48.59 79 MET A C 1
ATOM 582 O O . MET A 1 79 ? -2.521 1.899 22.540 1.00 48.59 79 MET A O 1
ATOM 586 N N . ASP A 1 80 ? -1.193 0.138 22.115 1.00 52.53 80 ASP A N 1
ATOM 587 C CA . ASP A 1 80 ? 0.049 0.920 22.009 1.00 52.53 80 ASP A CA 1
ATOM 588 C C . ASP A 1 8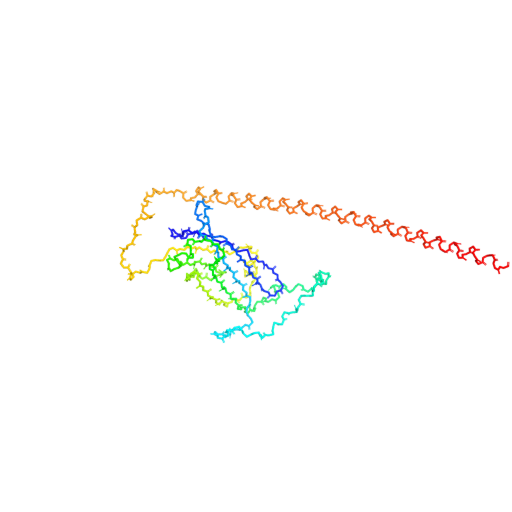0 ? -0.009 1.764 20.718 1.00 52.53 80 ASP A C 1
ATOM 590 O O . ASP A 1 80 ? 0.387 1.339 19.628 1.00 52.53 80 ASP A O 1
ATOM 594 N N . ASP A 1 81 ? -0.618 2.947 20.829 1.00 63.03 81 ASP A N 1
ATOM 595 C CA . ASP A 1 81 ? -0.711 3.962 19.785 1.00 63.03 81 ASP A CA 1
ATOM 596 C C . ASP A 1 81 ? 0.705 4.460 19.481 1.00 63.03 81 ASP A C 1
ATOM 598 O O . ASP A 1 81 ? 1.462 4.781 20.387 1.00 63.03 81 ASP A O 1
ATOM 602 N N . MET A 1 82 ? 1.077 4.578 18.211 1.00 67.81 82 MET A N 1
ATOM 603 C CA . MET A 1 82 ? 2.375 5.124 17.792 1.00 67.81 82 MET A CA 1
ATOM 604 C C . MET A 1 82 ? 2.612 6.550 18.300 1.00 67.81 82 MET A C 1
ATOM 606 O O . MET A 1 82 ? 3.753 6.999 18.368 1.00 67.81 82 MET A O 1
ATOM 610 N N . LYS A 1 83 ? 1.543 7.249 18.702 1.00 71.62 83 LYS A N 1
ATOM 611 C CA . LYS A 1 83 ? 1.629 8.510 19.446 1.00 71.62 83 LYS A CA 1
ATOM 612 C C . LYS A 1 83 ? 2.380 8.387 20.776 1.00 71.62 83 LYS A C 1
ATOM 614 O O . LYS A 1 83 ? 2.938 9.381 21.224 1.00 71.62 83 LYS A O 1
ATOM 619 N N . SER A 1 84 ? 2.413 7.212 21.407 1.00 74.81 84 SER A N 1
ATOM 620 C CA . SER A 1 84 ? 3.171 6.982 22.646 1.00 74.81 84 SER A CA 1
ATOM 621 C C . SER A 1 84 ? 4.684 7.063 22.434 1.00 74.81 84 SER A C 1
ATOM 623 O O . SER A 1 84 ? 5.417 7.346 23.377 1.00 74.81 84 SER A O 1
ATOM 625 N N . LEU A 1 85 ? 5.138 6.868 21.193 1.00 76.31 85 LEU A N 1
ATOM 626 C CA . LEU A 1 85 ? 6.542 6.899 20.792 1.00 76.31 85 LEU A CA 1
ATOM 627 C C . LEU A 1 85 ? 6.976 8.284 20.294 1.00 76.31 85 LEU A C 1
ATOM 629 O O . LEU A 1 85 ? 8.055 8.401 19.719 1.00 76.31 85 LEU A O 1
ATOM 633 N N . ASP A 1 86 ? 6.151 9.326 20.457 1.00 81.31 86 ASP A N 1
ATOM 634 C CA . ASP A 1 86 ? 6.469 10.678 19.991 1.00 81.31 86 ASP A CA 1
ATOM 635 C C . ASP A 1 86 ? 7.827 11.162 20.532 1.00 81.31 86 ASP A C 1
ATOM 637 O O . ASP A 1 86 ? 8.101 11.128 21.732 1.00 81.31 86 ASP A O 1
ATOM 641 N N . GLY A 1 87 ? 8.701 11.598 19.623 1.00 78.94 87 GLY A N 1
ATOM 642 C CA . GLY A 1 87 ? 10.076 11.991 19.927 1.00 78.94 87 GLY A CA 1
ATOM 643 C C . GLY A 1 87 ? 11.100 10.847 19.959 1.00 78.94 87 GLY A C 1
ATOM 644 O O . GLY A 1 87 ? 12.294 11.121 20.113 1.00 78.94 87 GLY A O 1
ATOM 645 N N . GLU A 1 88 ? 10.696 9.588 19.773 1.00 82.06 88 GLU A N 1
ATOM 646 C CA . GLU A 1 88 ? 11.611 8.442 19.710 1.00 82.06 88 GLU A CA 1
ATOM 647 C C . GLU A 1 88 ? 12.089 8.121 18.286 1.00 82.06 88 GLU A C 1
ATOM 649 O O . GLU A 1 88 ? 11.480 8.492 17.285 1.00 82.06 88 GLU A O 1
ATOM 654 N N . PHE A 1 89 ? 13.212 7.402 18.173 1.00 81.38 89 PHE A N 1
ATOM 655 C CA . PHE A 1 89 ? 13.719 6.929 16.883 1.00 81.38 89 PHE A CA 1
ATOM 656 C C . PHE A 1 89 ? 13.360 5.469 16.633 1.00 81.38 89 PHE A C 1
ATOM 658 O O . PHE A 1 89 ? 13.746 4.590 17.404 1.00 81.38 89 PHE A O 1
ATOM 665 N N . LEU A 1 90 ? 12.767 5.211 15.472 1.00 79.19 90 LEU A N 1
ATOM 666 C CA . LEU A 1 90 ? 12.434 3.881 14.979 1.00 79.19 90 LEU A CA 1
ATOM 667 C C . LEU A 1 90 ? 13.366 3.492 13.841 1.00 79.19 90 LEU A C 1
ATOM 669 O O . LEU A 1 90 ? 13.718 4.316 12.995 1.00 79.19 90 LEU A O 1
ATOM 673 N N . TRP A 1 91 ? 13.743 2.220 13.803 1.00 81.44 91 TRP A N 1
ATOM 674 C CA . TRP A 1 91 ? 14.371 1.624 12.631 1.00 81.44 91 TRP A CA 1
ATOM 675 C C . TRP A 1 91 ? 13.318 0.840 11.866 1.00 81.44 91 TRP A C 1
ATOM 677 O O . TRP A 1 91 ? 12.557 0.089 12.469 1.00 81.44 91 TRP A O 1
ATOM 687 N N . ILE A 1 92 ? 13.264 1.027 10.554 1.00 81.62 92 ILE A N 1
ATOM 688 C CA . ILE A 1 92 ? 12.264 0.428 9.677 1.00 81.62 92 ILE A CA 1
ATOM 689 C C . ILE A 1 92 ? 13.000 -0.317 8.573 1.00 81.62 92 ILE A C 1
ATOM 691 O O . ILE A 1 92 ? 13.734 0.287 7.789 1.00 81.62 92 ILE A O 1
ATOM 695 N N . SER A 1 93 ? 12.817 -1.631 8.526 1.00 85.94 93 SER A N 1
ATOM 696 C CA . SER A 1 93 ? 13.318 -2.476 7.450 1.00 85.94 93 SER A CA 1
ATOM 697 C C . SER A 1 93 ? 12.280 -2.537 6.340 1.00 85.94 93 SER A C 1
ATOM 699 O O . SER A 1 93 ? 11.129 -2.857 6.609 1.00 85.94 93 SER A O 1
ATOM 701 N N . ILE A 1 94 ? 12.693 -2.255 5.107 1.00 88.25 94 ILE A N 1
ATOM 702 C CA . ILE A 1 94 ? 11.894 -2.426 3.892 1.00 88.25 94 ILE A CA 1
ATOM 703 C C . ILE A 1 94 ? 12.590 -3.488 3.051 1.00 88.25 94 ILE A C 1
ATOM 705 O O . ILE A 1 94 ? 13.747 -3.307 2.678 1.00 88.25 94 ILE A O 1
ATOM 709 N N . GLN A 1 95 ? 11.906 -4.580 2.750 1.00 90.94 95 GLN A N 1
ATOM 710 C CA . GLN A 1 95 ? 12.383 -5.616 1.843 1.00 90.94 95 GLN A CA 1
ATOM 711 C C . GLN A 1 95 ? 11.406 -5.721 0.685 1.00 90.94 95 GLN A C 1
ATOM 713 O O . GLN A 1 95 ? 10.193 -5.741 0.893 1.00 90.94 95 GLN A O 1
ATOM 718 N N . VAL A 1 96 ? 11.943 -5.773 -0.524 1.00 91.44 96 VAL A N 1
ATOM 719 C CA . VAL A 1 96 ? 11.164 -5.927 -1.747 1.00 91.44 96 VAL A CA 1
ATOM 720 C C . VAL A 1 96 ? 11.755 -7.088 -2.518 1.00 91.44 96 VAL A C 1
ATOM 722 O O . VAL A 1 96 ? 12.975 -7.187 -2.656 1.00 91.44 96 VAL A O 1
ATOM 725 N N . HIS A 1 97 ? 10.893 -7.969 -3.004 1.00 91.69 97 HIS A N 1
ATOM 726 C CA . HIS A 1 97 ? 11.271 -8.996 -3.957 1.00 91.69 97 HIS A CA 1
ATOM 727 C C . HIS A 1 97 ? 10.159 -9.213 -4.978 1.00 91.69 97 HIS A C 1
ATOM 729 O O . HIS A 1 97 ? 8.996 -8.893 -4.733 1.00 91.69 97 HIS A O 1
ATOM 735 N N . VAL A 1 98 ? 10.508 -9.769 -6.134 1.00 90.12 98 VAL A N 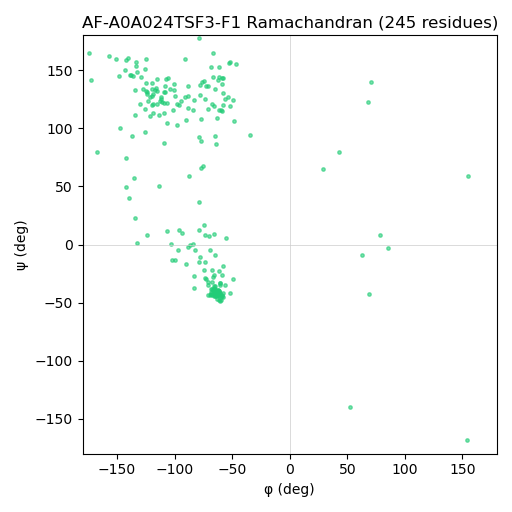1
ATOM 736 C CA . VAL A 1 98 ? 9.507 -10.182 -7.120 1.00 90.12 98 VAL A CA 1
ATOM 737 C C . VAL A 1 98 ? 8.862 -11.478 -6.629 1.00 90.12 98 VAL A C 1
ATOM 739 O O . VAL A 1 98 ? 9.531 -12.340 -6.060 1.00 90.12 98 VAL A O 1
ATOM 742 N N . ASP A 1 99 ? 7.551 -11.609 -6.792 1.00 87.50 99 ASP A N 1
ATOM 743 C CA . ASP A 1 99 ? 6.842 -12.847 -6.484 1.00 87.50 99 ASP A CA 1
ATOM 744 C C . ASP A 1 99 ? 7.187 -13.929 -7.529 1.00 87.50 99 ASP A C 1
ATOM 746 O O . ASP A 1 99 ? 6.864 -13.763 -8.709 1.00 87.50 99 ASP A O 1
ATOM 750 N N . PRO A 1 100 ? 7.822 -15.049 -7.136 1.00 83.19 100 PRO A N 1
ATOM 751 C CA . PRO A 1 100 ? 8.173 -16.115 -8.068 1.00 83.19 100 PRO A CA 1
ATOM 752 C C . PRO A 1 100 ? 6.976 -17.002 -8.442 1.00 83.19 100 PRO A C 1
ATOM 754 O O . PRO A 1 100 ? 7.099 -17.840 -9.335 1.00 83.19 100 PRO A O 1
ATOM 757 N N . SER A 1 101 ? 5.839 -16.879 -7.747 1.00 80.19 101 SER A N 1
ATOM 758 C CA . SER A 1 101 ? 4.679 -17.754 -7.942 1.00 80.19 101 SER A CA 1
ATOM 759 C C . SER A 1 101 ? 3.843 -17.401 -9.176 1.00 80.19 101 SER A C 1
ATOM 761 O O . SER A 1 101 ? 3.057 -18.227 -9.644 1.00 80.19 101 SER A O 1
ATOM 763 N N . THR A 1 102 ? 4.049 -16.212 -9.748 1.00 67.00 102 THR A N 1
ATOM 764 C CA . THR A 1 102 ? 3.335 -15.729 -10.931 1.00 67.00 102 THR A CA 1
ATOM 765 C C . THR A 1 102 ? 4.296 -15.499 -12.107 1.00 67.00 102 THR A C 1
ATOM 767 O O . THR A 1 102 ? 5.348 -14.876 -11.938 1.00 67.00 102 THR A O 1
ATOM 770 N N . PRO A 1 103 ? 3.975 -15.983 -13.328 1.00 70.06 103 PRO A N 1
ATOM 771 C CA . PRO A 1 103 ? 4.749 -15.648 -14.518 1.00 70.06 103 PRO A CA 1
ATOM 772 C C . PRO A 1 103 ? 4.759 -14.132 -14.703 1.00 70.06 103 PRO A C 1
ATOM 774 O O . PRO A 1 103 ? 3.701 -13.521 -14.840 1.00 70.06 103 PRO A O 1
ATOM 777 N N . SER A 1 104 ? 5.940 -13.520 -14.697 1.00 78.94 104 SER A N 1
ATOM 778 C CA . SER A 1 104 ? 6.054 -12.068 -14.783 1.00 78.94 104 SER A CA 1
ATOM 779 C C . SER A 1 104 ? 7.189 -11.627 -15.694 1.00 78.94 104 SER A C 1
ATOM 781 O O . SER A 1 104 ? 8.248 -12.256 -15.774 1.00 78.94 104 SER A O 1
ATOM 783 N N . LEU A 1 105 ? 6.965 -10.502 -16.373 1.00 80.94 105 LEU A N 1
ATOM 784 C CA . LEU A 1 105 ? 7.984 -9.829 -17.176 1.00 80.94 105 LEU A CA 1
ATOM 785 C C . LEU A 1 105 ? 9.169 -9.403 -16.294 1.00 80.94 105 LEU A C 1
ATOM 787 O O . LEU A 1 105 ? 10.324 -9.468 -16.719 1.00 80.94 105 LEU A O 1
ATOM 791 N N . LEU A 1 106 ? 8.865 -9.026 -15.049 1.00 84.31 106 LEU A N 1
ATOM 792 C CA . LEU A 1 106 ? 9.839 -8.619 -14.041 1.00 84.31 106 LEU A CA 1
ATOM 793 C C . LEU A 1 106 ? 10.785 -9.766 -13.653 1.00 84.31 106 LEU A C 1
ATOM 795 O O . LEU A 1 106 ? 11.986 -9.533 -13.546 1.00 84.31 106 LEU A O 1
ATOM 799 N N . LEU A 1 107 ? 10.281 -11.000 -13.509 1.00 83.06 107 LEU A N 1
ATOM 800 C CA . LEU A 1 107 ? 11.106 -12.177 -13.193 1.00 83.06 107 LEU A CA 1
ATOM 801 C C . LEU A 1 107 ? 11.941 -12.651 -14.390 1.00 83.06 107 LEU A C 1
ATOM 803 O O . LEU A 1 107 ? 13.009 -13.230 -14.207 1.00 83.06 107 LEU A O 1
ATOM 807 N N . ALA A 1 108 ? 11.464 -12.419 -15.618 1.00 83.88 108 ALA A N 1
ATOM 808 C CA . ALA A 1 108 ? 12.183 -12.800 -16.831 1.00 83.88 108 ALA A CA 1
ATOM 809 C C . ALA A 1 108 ? 13.427 -11.928 -17.074 1.00 83.88 108 ALA A C 1
ATOM 811 O O . ALA A 1 108 ? 14.435 -12.428 -17.567 1.00 83.88 108 ALA A O 1
ATOM 812 N N . ASN A 1 109 ? 13.368 -10.636 -16.725 1.00 82.31 109 ASN A N 1
ATOM 813 C CA . ASN A 1 109 ? 14.458 -9.682 -16.953 1.00 82.31 109 ASN A CA 1
ATOM 814 C C . ASN A 1 109 ? 14.736 -8.782 -15.729 1.00 82.31 109 ASN A C 1
ATOM 816 O O . ASN A 1 109 ? 14.725 -7.556 -15.861 1.00 82.31 109 ASN A O 1
ATOM 820 N N . PRO A 1 110 ? 15.034 -9.334 -14.539 1.00 82.00 110 PRO A N 1
ATOM 821 C CA . PRO A 1 110 ? 15.109 -8.552 -13.302 1.00 82.00 110 PRO A CA 1
ATOM 822 C C . PRO A 1 110 ? 16.253 -7.526 -13.303 1.00 82.00 110 PRO A C 1
ATOM 824 O O . PRO A 1 110 ? 16.170 -6.481 -12.660 1.00 82.00 110 PRO A O 1
ATOM 827 N N . ALA A 1 111 ? 17.319 -7.780 -14.068 1.00 82.94 111 ALA A N 1
ATOM 828 C CA . ALA A 1 111 ? 18.439 -6.853 -14.211 1.00 82.94 111 ALA A CA 1
ATOM 829 C C . ALA A 1 111 ? 18.053 -5.548 -14.930 1.00 82.94 111 ALA A C 1
ATOM 831 O O . ALA A 1 111 ? 18.654 -4.509 -14.640 1.00 82.94 111 ALA A O 1
ATOM 832 N N . ASN A 1 112 ? 17.035 -5.600 -15.799 1.00 85.44 112 ASN A N 1
ATOM 833 C CA . ASN A 1 112 ? 16.601 -4.494 -16.653 1.00 85.44 112 ASN A CA 1
ATOM 834 C C . ASN A 1 112 ? 15.657 -3.517 -15.950 1.00 85.44 112 ASN A C 1
ATOM 836 O O . ASN A 1 112 ? 15.183 -2.575 -16.581 1.00 85.44 112 ASN A O 1
ATOM 840 N N . TYR A 1 113 ? 15.345 -3.743 -14.674 1.00 88.00 113 TYR A N 1
ATOM 841 C CA . TYR A 1 113 ? 14.385 -2.931 -13.941 1.00 88.00 113 TYR A CA 1
ATOM 842 C C . TYR A 1 113 ? 14.918 -2.541 -12.567 1.00 88.00 113 TYR A C 1
ATOM 844 O O . TYR A 1 113 ? 15.766 -3.208 -11.962 1.00 88.00 113 TYR A O 1
ATOM 852 N N . ARG A 1 114 ? 14.414 -1.420 -12.070 1.00 90.19 114 ARG A N 1
ATOM 853 C CA . ARG A 1 114 ? 14.665 -0.894 -10.732 1.00 90.19 114 ARG A CA 1
ATOM 854 C C . ARG A 1 114 ? 13.348 -0.463 -10.114 1.00 90.19 114 ARG A C 1
ATOM 856 O O . ARG A 1 114 ? 12.391 -0.179 -10.828 1.00 90.19 114 ARG A O 1
ATOM 863 N N . VAL A 1 115 ? 13.318 -0.407 -8.791 1.00 90.81 115 VAL A N 1
ATOM 864 C CA . VAL A 1 115 ? 12.160 0.048 -8.029 1.00 90.81 115 VAL A CA 1
ATOM 865 C C . VAL A 1 115 ? 12.503 1.364 -7.354 1.00 90.81 115 VAL A C 1
ATOM 867 O O . VAL A 1 115 ? 13.514 1.478 -6.662 1.00 90.81 115 VAL A O 1
ATOM 870 N N . SER A 1 116 ? 11.655 2.357 -7.572 1.00 90.06 116 SER A N 1
ATOM 871 C CA . SER A 1 116 ? 11.726 3.681 -6.978 1.00 90.06 116 SER A CA 1
ATOM 872 C C . SER A 1 116 ? 10.599 3.844 -5.966 1.00 90.06 116 SER A C 1
ATOM 874 O O . SER A 1 116 ? 9.446 3.532 -6.261 1.00 90.06 116 SER A O 1
ATOM 876 N N . TYR A 1 117 ? 10.916 4.324 -4.769 1.00 87.56 117 TYR A N 1
ATOM 877 C CA . TYR A 1 117 ? 9.905 4.683 -3.777 1.00 87.56 117 TYR A CA 1
ATOM 878 C C . TYR A 1 117 ? 10.391 5.803 -2.859 1.00 87.56 117 TYR A C 1
ATOM 880 O O . TYR A 1 117 ? 11.589 6.062 -2.703 1.00 87.56 117 TYR A O 1
ATOM 888 N N . VAL A 1 118 ? 9.422 6.462 -2.231 1.00 83.25 118 VAL A N 1
ATOM 889 C CA . VAL A 1 118 ? 9.620 7.444 -1.165 1.00 83.25 118 VAL A CA 1
ATOM 890 C C . VAL A 1 118 ? 9.005 6.873 0.102 1.00 83.25 118 VAL A C 1
ATOM 892 O O . VAL A 1 118 ? 7.869 6.401 0.078 1.00 83.25 118 VAL A O 1
ATOM 895 N N . PHE A 1 119 ? 9.742 6.927 1.207 1.00 81.62 119 PHE A N 1
ATOM 896 C CA . PHE A 1 119 ? 9.216 6.571 2.515 1.00 81.62 119 PHE A CA 1
ATOM 897 C C . PHE A 1 119 ? 9.287 7.782 3.444 1.00 81.62 119 PHE A C 1
ATOM 899 O O . PHE A 1 119 ? 10.370 8.240 3.812 1.00 81.62 119 PHE A O 1
ATOM 906 N N . PHE A 1 120 ? 8.121 8.298 3.830 1.00 79.50 120 PHE A N 1
ATOM 907 C CA . PHE A 1 120 ? 7.984 9.539 4.594 1.00 79.50 120 PHE A CA 1
ATOM 908 C C . PHE A 1 120 ? 8.751 10.705 3.923 1.00 79.50 120 PHE A C 1
ATOM 910 O O . PHE A 1 120 ? 8.745 10.832 2.703 1.00 79.50 120 PHE A O 1
ATOM 917 N N . GLN A 1 121 ? 9.422 11.563 4.693 1.00 71.56 121 GLN A N 1
ATOM 918 C CA . GLN A 1 121 ? 10.236 12.688 4.219 1.00 71.56 121 GLN A CA 1
ATOM 919 C C . GLN A 1 121 ? 11.589 12.259 3.613 1.00 71.56 121 GLN A C 1
ATOM 921 O O . GLN A 1 121 ? 12.501 13.081 3.504 1.00 71.56 121 GLN A O 1
ATOM 926 N N . SER A 1 122 ? 11.774 10.982 3.252 1.00 69.38 122 SER A N 1
ATOM 927 C CA . SER A 1 122 ? 12.986 10.563 2.549 1.00 69.38 122 SER A CA 1
ATOM 928 C C . SER A 1 122 ? 13.021 11.148 1.139 1.00 69.38 122 SER A C 1
ATOM 930 O O . SER A 1 122 ? 11.991 11.328 0.495 1.00 69.38 122 SER A O 1
ATOM 932 N N . ASN A 1 123 ? 14.222 11.345 0.599 1.00 71.31 123 ASN A N 1
ATOM 933 C CA . ASN A 1 123 ? 14.357 11.515 -0.845 1.00 71.31 123 ASN A CA 1
ATOM 934 C C . ASN A 1 123 ? 13.875 10.245 -1.562 1.00 71.31 123 ASN A C 1
ATOM 936 O O . ASN A 1 123 ? 13.956 9.145 -1.002 1.00 71.31 123 ASN A O 1
ATOM 940 N N . THR A 1 124 ? 13.409 10.404 -2.800 1.00 78.31 124 THR A N 1
ATOM 941 C CA . THR A 1 124 ? 13.145 9.286 -3.708 1.00 78.31 124 THR A CA 1
ATOM 942 C C . THR A 1 124 ? 14.417 8.468 -3.874 1.00 78.31 124 THR A C 1
ATOM 944 O O . THR A 1 124 ? 15.472 9.013 -4.206 1.00 78.31 124 THR A O 1
ATOM 947 N N . GLN A 1 125 ? 14.329 7.168 -3.614 1.00 76.94 125 GLN A N 1
ATOM 948 C CA . GLN A 1 125 ? 15.455 6.247 -3.718 1.00 76.94 125 GLN A CA 1
ATOM 949 C C . GLN A 1 125 ? 15.141 5.170 -4.749 1.00 76.94 125 GLN A C 1
ATOM 951 O O . GLN A 1 125 ? 14.025 4.662 -4.792 1.00 76.94 125 GLN A O 1
ATOM 956 N N . VAL A 1 126 ? 16.146 4.830 -5.557 1.00 86.44 126 VAL A N 1
ATOM 957 C CA . VAL A 1 126 ? 16.056 3.819 -6.612 1.00 86.44 126 VAL A CA 1
ATOM 958 C C . VAL A 1 126 ? 16.913 2.623 -6.217 1.00 86.44 126 VAL A C 1
ATOM 960 O O . VAL A 1 126 ? 18.108 2.768 -5.960 1.00 86.44 126 VAL A O 1
ATOM 963 N N . PHE A 1 127 ? 16.307 1.442 -6.193 1.00 88.06 127 PHE A N 1
ATOM 964 C CA . PHE A 1 127 ? 16.927 0.187 -5.786 1.00 88.06 127 PHE A CA 1
ATOM 965 C C . PHE A 1 127 ? 16.804 -0.882 -6.880 1.00 88.06 127 PHE A C 1
ATOM 967 O O . PHE A 1 127 ? 15.947 -0.769 -7.761 1.00 88.06 127 PHE A O 1
ATOM 974 N N . PRO A 1 128 ? 17.647 -1.932 -6.859 1.00 89.94 128 PRO A N 1
ATOM 975 C CA . PRO A 1 128 ? 17.354 -3.192 -7.551 1.00 89.94 128 PRO A CA 1
ATOM 976 C C . PRO A 1 128 ? 15.922 -3.679 -7.277 1.00 89.94 128 PRO A C 1
ATOM 978 O O . PRO A 1 128 ? 15.355 -3.330 -6.252 1.00 89.94 128 PRO A O 1
ATOM 981 N N . LEU A 1 129 ? 15.337 -4.484 -8.173 1.00 88.44 129 LEU A N 1
ATOM 982 C CA . LEU A 1 129 ? 14.014 -5.091 -7.929 1.00 88.44 129 LEU A CA 1
ATOM 983 C C . LEU A 1 129 ? 13.971 -5.919 -6.636 1.00 88.44 129 LEU A C 1
ATOM 985 O O . LEU A 1 129 ? 12.944 -5.965 -5.966 1.00 88.44 129 LEU A O 1
ATOM 989 N N . GLU A 1 130 ? 15.087 -6.575 -6.319 1.00 89.50 130 GLU A N 1
ATOM 990 C CA . GLU A 1 130 ? 15.277 -7.327 -5.085 1.00 89.50 130 GLU A CA 1
ATOM 991 C C . GLU A 1 130 ? 16.263 -6.595 -4.183 1.00 89.50 130 GLU A C 1
ATOM 993 O O . GLU A 1 130 ? 17.454 -6.479 -4.498 1.00 89.50 130 GLU A O 1
ATOM 998 N N . HIS A 1 131 ? 15.786 -6.095 -3.049 1.00 90.44 131 HIS A N 1
ATOM 999 C CA . HIS A 1 131 ? 16.634 -5.371 -2.113 1.00 90.44 131 HIS A CA 1
ATOM 1000 C C . HIS A 1 131 ? 16.082 -5.382 -0.691 1.00 90.44 131 HIS A C 1
ATOM 1002 O O . HIS A 1 131 ? 14.898 -5.603 -0.439 1.00 90.44 131 HIS A O 1
ATOM 1008 N N . ALA A 1 132 ? 16.976 -5.075 0.246 1.00 89.19 132 ALA A N 1
ATOM 1009 C CA . ALA A 1 132 ? 16.646 -4.758 1.623 1.00 89.19 132 ALA A CA 1
ATOM 1010 C C . ALA A 1 132 ? 17.227 -3.383 1.968 1.00 89.19 132 ALA A C 1
ATOM 1012 O O . ALA A 1 132 ? 18.399 -3.109 1.710 1.00 89.19 132 ALA A O 1
ATOM 1013 N N . ASN A 1 133 ? 16.407 -2.523 2.561 1.00 86.88 133 ASN A N 1
ATOM 1014 C CA . ASN A 1 133 ? 16.777 -1.197 3.030 1.00 86.88 133 ASN A CA 1
ATOM 1015 C C . ASN A 1 133 ? 16.404 -1.045 4.510 1.00 86.88 133 ASN A C 1
ATOM 1017 O O . ASN A 1 133 ? 15.458 -1.668 4.993 1.00 86.88 133 ASN A O 1
ATOM 1021 N N . MET A 1 134 ? 17.148 -0.214 5.233 1.00 84.31 134 MET A N 1
ATOM 1022 C CA . MET A 1 134 ? 16.909 0.091 6.638 1.00 84.31 134 MET A CA 1
ATOM 1023 C C . MET A 1 134 ? 16.918 1.606 6.828 1.00 84.31 134 MET A C 1
ATOM 1025 O O . MET A 1 134 ? 17.919 2.266 6.553 1.00 84.31 134 MET A O 1
ATOM 1029 N N . ILE A 1 135 ? 15.815 2.155 7.327 1.00 82.88 135 ILE A N 1
ATOM 1030 C CA . ILE A 1 135 ? 15.619 3.596 7.493 1.00 82.88 135 ILE A CA 1
ATOM 1031 C C . ILE A 1 135 ? 15.471 3.910 8.977 1.00 82.88 135 ILE A C 1
ATOM 1033 O O . ILE A 1 135 ? 14.743 3.231 9.694 1.00 82.88 135 ILE A O 1
ATOM 1037 N N . LYS A 1 136 ? 16.153 4.957 9.441 1.00 84.75 136 LYS A N 1
ATOM 1038 C CA . LYS A 1 136 ? 15.961 5.509 10.783 1.00 84.75 136 LYS A CA 1
ATOM 1039 C C . LYS A 1 136 ? 15.025 6.712 10.699 1.00 84.75 136 LYS A C 1
ATOM 1041 O O . LYS A 1 136 ? 15.357 7.680 10.019 1.00 84.75 136 LYS A O 1
ATOM 1046 N N . VAL A 1 137 ? 13.899 6.67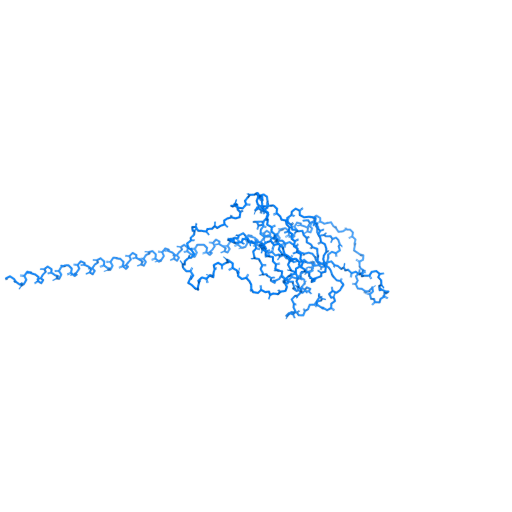3 11.402 1.00 81.75 137 VAL A N 1
ATOM 1047 C CA . VAL A 1 137 ? 12.878 7.731 11.386 1.00 81.75 137 VAL A CA 1
ATOM 1048 C C . VAL A 1 137 ? 12.612 8.218 12.804 1.00 81.75 137 VAL A C 1
ATOM 1050 O O . VAL A 1 137 ? 12.582 7.421 13.737 1.00 81.75 137 VAL A O 1
ATOM 1053 N N . LEU A 1 138 ? 12.464 9.531 12.971 1.00 82.56 138 LEU A N 1
ATOM 1054 C CA . LEU A 1 138 ? 11.977 10.125 14.213 1.00 82.56 138 LEU A CA 1
ATOM 1055 C C . LEU A 1 138 ? 10.446 10.074 14.203 1.00 82.56 138 LEU A C 1
ATOM 1057 O O . LEU A 1 138 ? 9.826 10.599 13.274 1.00 82.56 138 LEU A O 1
ATOM 1061 N N . VAL A 1 139 ? 9.846 9.468 15.222 1.00 81.50 139 VAL A N 1
ATOM 1062 C CA . VAL A 1 139 ? 8.398 9.520 15.416 1.00 81.50 139 VAL A CA 1
ATOM 1063 C C . VAL A 1 139 ? 8.028 10.948 15.754 1.00 81.50 139 VAL A C 1
ATOM 1065 O O . VAL A 1 139 ? 8.531 11.539 16.705 1.00 81.50 139 VAL A O 1
ATOM 1068 N N . THR A 1 140 ? 7.167 11.503 14.921 1.00 84.31 140 THR A N 1
ATOM 1069 C CA . THR A 1 140 ? 6.602 12.838 15.069 1.00 84.31 140 THR A CA 1
ATOM 1070 C C . THR A 1 140 ? 5.136 12.759 14.652 1.00 84.31 140 THR A C 1
ATOM 1072 O O . THR A 1 140 ? 4.787 11.845 13.895 1.00 84.31 140 THR A O 1
ATOM 1075 N N . PRO A 1 141 ? 4.269 13.705 15.047 1.00 84.56 141 PRO A N 1
ATOM 1076 C CA . PRO A 1 141 ? 2.881 13.708 14.591 1.00 84.56 141 PRO A CA 1
ATOM 1077 C C . PRO A 1 141 ? 2.743 13.621 13.055 1.00 84.56 141 PRO A C 1
ATOM 1079 O O . PRO A 1 141 ? 1.986 12.775 12.594 1.00 84.56 141 PRO A O 1
ATOM 1082 N N . PRO A 1 142 ? 3.557 14.330 12.237 1.00 85.12 142 PRO A N 1
ATOM 1083 C CA . PRO A 1 142 ? 3.546 14.148 10.783 1.00 85.12 142 PRO A CA 1
ATOM 1084 C C . PRO A 1 142 ? 3.904 12.735 10.309 1.00 85.12 142 PRO A C 1
ATOM 1086 O O . PRO A 1 142 ? 3.408 12.293 9.276 1.00 85.12 142 PRO A O 1
ATOM 1089 N N . PHE A 1 143 ? 4.789 12.028 11.019 1.00 82.56 143 PHE A N 1
ATOM 1090 C CA . PHE A 1 143 ? 5.097 10.633 10.703 1.00 82.56 143 PHE A CA 1
ATOM 1091 C C . PHE A 1 143 ? 3.909 9.727 11.020 1.00 82.56 143 PHE A C 1
ATOM 1093 O O . PHE A 1 143 ? 3.565 8.891 10.190 1.00 82.56 143 PHE A O 1
ATOM 1100 N N . VAL A 1 144 ? 3.261 9.932 12.173 1.00 79.56 144 VAL A N 1
ATOM 1101 C CA . VAL A 1 144 ? 2.039 9.214 12.569 1.00 79.56 144 VAL A CA 1
ATOM 1102 C C . VAL A 1 144 ? 0.930 9.435 11.541 1.00 79.56 144 VAL A C 1
ATOM 1104 O O . VAL A 1 144 ? 0.299 8.473 11.108 1.00 79.56 144 VAL A O 1
ATOM 1107 N N . ASP A 1 145 ? 0.745 10.673 11.086 1.00 80.56 145 ASP A N 1
ATOM 1108 C CA . ASP A 1 145 ? -0.220 11.015 10.041 1.00 80.56 145 ASP A CA 1
ATOM 1109 C C . ASP A 1 145 ? 0.144 10.360 8.702 1.00 80.56 145 ASP A C 1
ATOM 1111 O O . ASP A 1 145 ? -0.725 9.820 8.026 1.00 80.56 145 ASP A O 1
ATOM 1115 N N . TYR A 1 146 ? 1.429 10.349 8.326 1.00 79.62 146 TYR A N 1
ATOM 1116 C CA . TYR A 1 146 ? 1.898 9.742 7.077 1.00 79.62 146 TYR A CA 1
ATOM 1117 C C . TYR A 1 146 ? 1.622 8.241 7.011 1.00 79.62 146 TYR A C 1
ATOM 1119 O O . TYR A 1 146 ? 1.106 7.747 6.014 1.00 79.62 146 TYR A O 1
ATOM 1127 N N . VAL A 1 147 ? 1.943 7.494 8.063 1.00 77.50 147 VAL A N 1
ATOM 1128 C CA . VAL A 1 147 ? 1.659 6.051 8.086 1.00 77.50 147 VAL A CA 1
ATOM 1129 C C . VAL A 1 147 ? 0.169 5.749 8.268 1.00 77.50 147 VAL A C 1
ATOM 1131 O O . VAL A 1 147 ? -0.254 4.630 7.996 1.00 77.50 147 VAL A O 1
ATOM 1134 N N . SER A 1 148 ? -0.613 6.748 8.687 1.00 73.75 148 SER A N 1
ATOM 1135 C CA . SER A 1 148 ? -2.079 6.726 8.689 1.00 73.75 148 SER A CA 1
ATOM 1136 C C . SER A 1 148 ? -2.683 7.215 7.364 1.00 73.75 148 SER A C 1
ATOM 1138 O O . SER A 1 148 ? -3.897 7.195 7.214 1.00 73.75 148 SER A O 1
ATOM 1140 N N . ALA A 1 149 ? -1.867 7.645 6.389 1.00 68.62 149 ALA A N 1
ATOM 1141 C CA . ALA A 1 149 ? -2.314 8.078 5.058 1.00 68.62 149 ALA A CA 1
ATOM 1142 C C . ALA A 1 149 ? -2.622 6.899 4.111 1.00 68.62 149 ALA A C 1
ATOM 1144 O O . ALA A 1 149 ? -2.776 7.079 2.902 1.00 68.62 149 ALA A O 1
ATOM 1145 N N . ASP A 1 150 ? -2.693 5.692 4.666 1.00 66.25 150 ASP A N 1
ATOM 1146 C CA . ASP A 1 150 ? -3.131 4.443 4.058 1.00 66.25 150 ASP A CA 1
ATOM 1147 C C . ASP A 1 150 ? -2.315 3.908 2.881 1.00 66.25 150 ASP A C 1
ATOM 1149 O O . ASP A 1 150 ? -2.562 2.770 2.519 1.00 66.25 150 ASP A O 1
ATOM 1153 N N . THR A 1 151 ? -1.338 4.606 2.283 1.00 76.00 151 THR A N 1
ATOM 1154 C CA . THR A 1 151 ? -0.626 4.073 1.097 1.00 76.00 151 THR A CA 1
ATOM 1155 C C . THR A 1 151 ? 0.845 4.487 0.961 1.00 76.00 151 THR A C 1
ATOM 1157 O O . THR A 1 151 ? 1.245 5.608 1.261 1.00 76.00 151 THR A O 1
ATOM 1160 N N . MET A 1 152 ? 1.651 3.564 0.435 1.00 84.88 152 MET A N 1
ATOM 1161 C CA . MET A 1 152 ? 3.018 3.749 -0.045 1.00 84.88 152 MET A CA 1
ATOM 1162 C C . MET A 1 152 ? 3.101 3.292 -1.504 1.00 84.88 152 MET A C 1
ATOM 1164 O O . MET A 1 152 ? 2.675 2.185 -1.833 1.00 84.88 152 MET A O 1
ATOM 1168 N N . SER A 1 153 ? 3.660 4.133 -2.372 1.00 87.12 153 SER A N 1
ATOM 1169 C CA . SER A 1 153 ? 3.769 3.867 -3.808 1.00 87.12 153 SER A CA 1
ATOM 1170 C C . SER A 1 153 ? 5.162 3.390 -4.206 1.00 87.12 153 SER A C 1
ATOM 1172 O O . SER A 1 153 ? 6.172 3.964 -3.789 1.00 87.12 153 SER A O 1
ATOM 1174 N N . PHE A 1 154 ? 5.195 2.392 -5.079 1.00 90.31 154 PHE A N 1
ATOM 1175 C CA . PHE A 1 154 ? 6.389 1.864 -5.721 1.00 90.31 154 PHE A CA 1
ATOM 1176 C C . PHE A 1 154 ? 6.259 2.051 -7.232 1.00 90.31 154 PHE A C 1
ATOM 1178 O O . PHE A 1 154 ? 5.251 1.667 -7.821 1.00 90.31 154 PHE A O 1
ATOM 1185 N N . GLU A 1 155 ? 7.285 2.616 -7.856 1.00 90.12 155 GLU A N 1
ATOM 1186 C CA . GLU A 1 155 ? 7.401 2.770 -9.307 1.00 90.12 155 GLU A CA 1
ATOM 1187 C C . GLU A 1 155 ? 8.466 1.812 -9.833 1.00 90.12 155 GLU A C 1
ATOM 1189 O O . GLU A 1 155 ? 9.583 1.769 -9.315 1.00 90.12 155 GLU A O 1
ATOM 1194 N N . VAL A 1 156 ? 8.146 1.057 -10.878 1.00 89.75 156 VAL A N 1
ATOM 1195 C CA . VAL A 1 156 ? 9.109 0.218 -11.588 1.00 89.75 156 VAL A CA 1
ATOM 1196 C C . VAL A 1 156 ? 9.620 0.992 -12.791 1.00 89.75 156 VAL A C 1
ATOM 1198 O O . VAL A 1 156 ? 8.852 1.352 -13.678 1.00 89.75 156 VAL A O 1
ATOM 1201 N N . VAL A 1 157 ? 10.928 1.223 -12.840 1.00 89.44 157 VAL A N 1
ATOM 1202 C CA . VAL A 1 157 ? 11.591 1.969 -13.914 1.00 89.44 157 VAL A CA 1
ATOM 1203 C C . VAL A 1 157 ? 12.549 1.057 -14.689 1.00 89.44 157 VAL A C 1
ATOM 1205 O O . VAL A 1 157 ? 13.217 0.213 -14.080 1.00 89.44 157 VAL A O 1
ATOM 1208 N N . PRO A 1 158 ? 12.665 1.197 -16.021 1.00 86.31 158 PRO A N 1
ATOM 1209 C CA . PRO A 1 158 ? 13.691 0.533 -16.805 1.00 86.31 158 PRO A CA 1
ATOM 1210 C C . PRO A 1 158 ? 15.087 0.969 -16.370 1.00 86.31 158 PRO A C 1
ATOM 1212 O O . PRO A 1 158 ? 15.343 2.133 -16.059 1.00 86.31 158 PRO A O 1
ATOM 1215 N N . PHE A 1 159 ? 16.014 0.026 -16.406 1.00 81.31 159 PHE A N 1
ATOM 1216 C CA . PHE A 1 159 ? 17.425 0.228 -16.153 1.00 81.31 159 PHE A CA 1
ATOM 1217 C C . PHE A 1 159 ? 18.225 -0.500 -17.220 1.00 81.31 159 PHE A C 1
ATOM 1219 O O . PHE A 1 159 ? 18.256 -1.725 -17.273 1.00 81.31 159 PHE A O 1
ATOM 1226 N N . THR A 1 160 ? 18.891 0.264 -18.073 1.00 65.19 160 THR A N 1
ATOM 1227 C CA . THR A 1 160 ? 19.881 -0.264 -19.007 1.00 65.19 160 THR A CA 1
ATOM 1228 C C . THR A 1 160 ? 21.261 0.016 -18.443 1.00 65.19 160 THR A C 1
ATOM 1230 O O . THR A 1 160 ? 21.643 1.180 -18.308 1.00 65.19 160 THR A O 1
ATOM 1233 N N . ASP A 1 161 ? 22.009 -1.037 -18.118 1.00 54.12 161 ASP A N 1
ATOM 1234 C CA . ASP A 1 161 ? 23.424 -0.889 -17.797 1.00 54.12 161 ASP A CA 1
ATOM 1235 C C . ASP A 1 161 ? 24.157 -0.417 -19.060 1.00 54.12 161 ASP A C 1
ATOM 1237 O O . ASP A 1 161 ? 24.136 -1.086 -20.095 1.00 54.12 161 ASP A O 1
ATOM 1241 N N . VAL A 1 162 ? 24.786 0.757 -18.997 1.00 47.06 162 VAL A N 1
ATOM 1242 C CA . VAL A 1 162 ? 25.401 1.438 -20.153 1.00 47.06 162 VAL A CA 1
ATOM 1243 C C . VAL A 1 162 ? 26.668 0.709 -20.651 1.00 47.06 162 VAL A C 1
ATOM 1245 O O . VAL A 1 162 ? 27.371 1.201 -21.528 1.00 47.06 162 VAL A O 1
ATOM 1248 N N . ALA A 1 163 ? 26.972 -0.474 -20.110 1.00 44.78 163 ALA A N 1
ATOM 1249 C CA . ALA A 1 163 ? 28.135 -1.289 -20.452 1.00 44.78 163 ALA A CA 1
ATOM 1250 C C . ALA A 1 163 ? 27.837 -2.500 -21.361 1.00 44.78 163 ALA A C 1
ATOM 1252 O O . ALA A 1 163 ? 28.765 -3.228 -21.712 1.00 44.78 163 ALA A O 1
ATOM 1253 N N . SER A 1 164 ? 26.586 -2.725 -21.775 1.00 38.66 164 SER A N 1
ATOM 1254 C CA . SER A 1 164 ? 26.238 -3.818 -22.698 1.00 38.66 164 SER A CA 1
ATOM 1255 C C . SER A 1 164 ? 25.756 -3.257 -24.036 1.00 38.66 164 SER A C 1
ATOM 1257 O O . SER A 1 164 ? 24.702 -2.632 -24.110 1.00 38.66 164 SER A O 1
ATOM 1259 N N . GLU A 1 165 ? 26.542 -3.458 -25.093 1.00 34.44 165 GLU A N 1
ATOM 1260 C CA . GLU A 1 165 ? 26.215 -3.052 -26.465 1.00 34.44 165 GLU A CA 1
ATOM 1261 C C . GLU A 1 165 ? 24.838 -3.553 -26.965 1.00 34.44 165 GLU A C 1
ATOM 1263 O O . GLU A 1 165 ? 24.304 -4.554 -26.478 1.00 34.44 165 GLU A O 1
ATOM 1268 N N . PRO A 1 166 ? 24.240 -2.865 -27.959 1.00 43.88 166 PRO A N 1
ATOM 1269 C CA . PRO A 1 166 ? 22.807 -2.885 -28.195 1.00 43.88 166 PRO A CA 1
ATOM 1270 C C . PRO A 1 166 ? 22.398 -4.098 -29.025 1.00 43.88 166 PRO A C 1
ATOM 1272 O O . PRO A 1 166 ? 22.719 -4.194 -30.208 1.00 43.88 166 PRO A O 1
ATOM 1275 N N . ARG A 1 167 ? 21.602 -4.998 -28.446 1.00 43.62 167 ARG A N 1
ATOM 1276 C CA . ARG A 1 167 ? 20.788 -5.951 -29.215 1.00 43.62 167 ARG A CA 1
ATOM 1277 C C . ARG A 1 167 ? 19.438 -6.165 -28.553 1.00 43.62 167 ARG A C 1
ATOM 1279 O O . ARG A 1 167 ? 19.240 -7.190 -27.927 1.00 43.62 167 ARG A O 1
ATOM 1286 N N . THR A 1 168 ? 18.588 -5.146 -28.702 1.00 36.81 168 THR A N 1
ATOM 1287 C CA . THR A 1 168 ? 17.117 -5.151 -28.907 1.00 36.81 168 THR A CA 1
ATOM 1288 C C . THR A 1 168 ? 16.537 -3.825 -28.408 1.00 36.81 168 THR A C 1
ATOM 1290 O O . THR A 1 168 ? 15.697 -3.780 -27.516 1.00 36.81 168 THR A O 1
ATOM 1293 N N . ALA A 1 169 ? 17.003 -2.713 -28.980 1.00 37.81 169 ALA A N 1
ATOM 1294 C CA . ALA A 1 169 ? 16.355 -1.409 -28.851 1.00 37.81 169 ALA A CA 1
ATOM 1295 C C . AL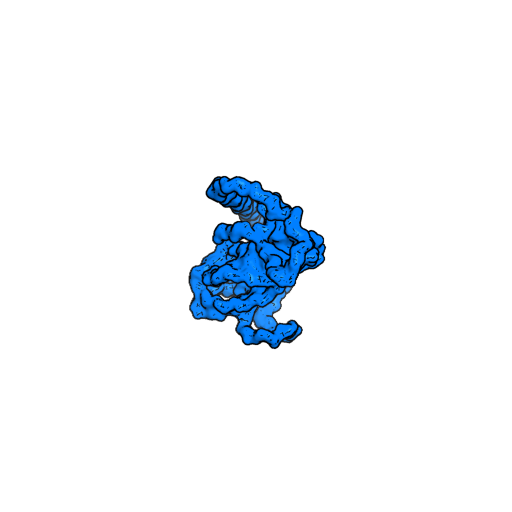A A 1 169 ? 15.289 -1.262 -29.950 1.00 37.81 169 ALA A C 1
ATOM 1297 O O . ALA A 1 169 ? 15.390 -0.386 -30.802 1.00 37.81 169 ALA A O 1
ATOM 1298 N N . GLU A 1 170 ? 14.310 -2.170 -29.979 1.00 37.03 170 GLU A N 1
ATOM 1299 C CA . GLU A 1 170 ? 13.304 -2.201 -31.051 1.00 37.03 170 GLU A CA 1
ATOM 1300 C C . GLU A 1 170 ? 11.860 -2.381 -30.560 1.00 37.03 170 GLU A C 1
ATOM 1302 O O . GLU A 1 170 ? 11.010 -2.812 -31.329 1.00 37.03 170 GLU A O 1
ATOM 1307 N N . LEU A 1 171 ? 11.543 -2.032 -29.302 1.00 42.41 171 LEU A N 1
ATOM 1308 C CA . LEU A 1 171 ? 10.151 -2.130 -28.830 1.00 42.41 171 LEU A CA 1
ATOM 1309 C C . LEU A 1 171 ? 9.545 -0.942 -28.078 1.00 42.41 171 LEU A C 1
ATOM 1311 O O . LEU A 1 171 ? 8.368 -1.025 -27.760 1.00 42.41 171 LEU A O 1
ATOM 1315 N N . LEU A 1 172 ? 10.234 0.181 -27.857 1.00 40.69 172 LEU A N 1
ATOM 1316 C CA . LEU A 1 172 ? 9.587 1.366 -27.258 1.00 40.69 172 LEU A CA 1
ATOM 1317 C C . LEU A 1 172 ? 10.087 2.682 -27.868 1.00 40.69 172 LEU A C 1
ATOM 1319 O O . LEU A 1 172 ? 10.454 3.621 -27.169 1.00 40.69 172 LEU A O 1
ATOM 1323 N N . SER A 1 173 ? 10.107 2.756 -29.200 1.00 42.44 173 SER A N 1
ATOM 1324 C CA . SER A 1 173 ? 10.145 4.041 -29.900 1.00 42.44 173 SER A CA 1
ATOM 1325 C C . SER A 1 173 ? 8.799 4.271 -30.576 1.00 42.44 173 SER A C 1
ATOM 1327 O O . SER A 1 173 ? 8.587 3.920 -31.732 1.00 42.44 173 SER A O 1
ATOM 1329 N N . THR A 1 174 ? 7.873 4.856 -29.826 1.00 33.34 174 THR A N 1
ATOM 1330 C CA . THR A 1 174 ? 6.711 5.541 -30.389 1.00 33.34 174 THR A CA 1
ATOM 1331 C C . THR A 1 174 ? 6.694 6.943 -29.817 1.00 33.34 174 THR A C 1
ATOM 1333 O O . THR A 1 174 ? 6.240 7.191 -28.706 1.00 33.34 174 THR A O 1
ATOM 1336 N N . THR A 1 175 ? 7.238 7.863 -30.604 1.00 43.88 175 THR A N 1
ATOM 1337 C CA . THR A 1 175 ? 6.948 9.293 -30.544 1.00 43.88 175 THR A CA 1
ATOM 1338 C C . THR A 1 175 ? 5.432 9.506 -30.519 1.00 43.88 175 THR A C 1
ATOM 1340 O O . THR A 1 175 ? 4.778 9.341 -31.550 1.00 43.88 175 THR A O 1
ATOM 1343 N N . ALA A 1 176 ? 4.879 9.878 -29.366 1.00 35.59 176 ALA A N 1
ATOM 1344 C CA . ALA A 1 176 ? 3.523 10.406 -29.245 1.00 35.59 176 ALA A CA 1
ATOM 1345 C C . ALA A 1 176 ? 3.591 11.930 -28.992 1.00 35.59 176 ALA A C 1
ATOM 1347 O O . ALA A 1 176 ? 4.536 12.396 -28.349 1.00 35.59 176 ALA A O 1
ATOM 1348 N N . PRO A 1 177 ? 2.656 12.725 -29.551 1.00 36.75 177 PRO A N 1
ATOM 1349 C CA . PRO A 1 177 ? 2.657 14.190 -29.457 1.00 36.75 177 PRO A CA 1
ATOM 1350 C C . PRO A 1 177 ? 2.406 14.651 -28.006 1.00 36.75 177 PRO A C 1
ATOM 1352 O O . PRO A 1 177 ? 1.973 13.834 -27.195 1.00 36.75 177 PRO A O 1
ATOM 1355 N N . PRO A 1 178 ? 2.664 15.927 -27.648 1.00 40.06 178 PRO A N 1
ATOM 1356 C CA . PRO A 1 178 ? 2.545 16.383 -26.263 1.00 40.06 178 PRO A CA 1
ATOM 1357 C C . PRO A 1 178 ? 1.090 16.247 -25.792 1.00 40.06 178 PRO A C 1
ATOM 1359 O O . PRO A 1 178 ? 0.207 16.956 -26.270 1.00 40.06 178 PRO A O 1
ATOM 1362 N N . TYR A 1 179 ? 0.857 15.278 -24.906 1.00 43.16 179 TYR A N 1
ATOM 1363 C CA . TYR A 1 179 ? -0.439 14.942 -24.322 1.00 43.16 179 TYR A CA 1
ATOM 1364 C C . TYR A 1 179 ? -0.666 15.783 -23.060 1.00 43.16 179 TYR A C 1
ATOM 1366 O O . TYR A 1 179 ? 0.246 15.965 -22.254 1.00 43.16 179 TYR A O 1
ATOM 1374 N N . ASP A 1 180 ? -1.875 16.322 -22.913 1.00 46.44 180 ASP A N 1
ATOM 1375 C CA . ASP A 1 180 ? -2.246 17.260 -21.849 1.00 46.44 180 ASP A CA 1
ATOM 1376 C C . ASP A 1 180 ? -2.473 16.506 -20.518 1.00 46.44 180 ASP A C 1
ATOM 1378 O O . ASP A 1 180 ? -3.571 16.041 -20.204 1.00 46.44 180 ASP A O 1
ATOM 1382 N N . ASP A 1 181 ? -1.384 16.356 -19.762 1.00 47.06 181 ASP A N 1
ATOM 1383 C CA . ASP A 1 181 ? -1.214 15.620 -18.492 1.00 47.06 181 ASP A CA 1
ATOM 1384 C C . ASP A 1 181 ? -2.293 15.943 -17.429 1.00 47.06 181 ASP A C 1
ATOM 1386 O O . ASP A 1 181 ? -2.715 15.099 -16.635 1.00 47.06 181 ASP A O 1
ATOM 1390 N N . ALA A 1 182 ? -2.836 17.164 -17.467 1.00 42.38 182 ALA A N 1
ATOM 1391 C CA . ALA A 1 182 ? -3.847 17.637 -16.524 1.00 42.38 182 ALA A CA 1
ATOM 1392 C C . ALA A 1 182 ? -5.210 16.930 -16.659 1.00 42.38 182 ALA A C 1
ATOM 1394 O O . ALA A 1 182 ? -5.909 16.763 -15.660 1.00 42.38 182 ALA A O 1
ATOM 1395 N N . LEU A 1 183 ? -5.591 16.513 -17.872 1.00 43.69 183 LEU A N 1
ATOM 1396 C CA . LEU A 1 183 ? -6.910 15.931 -18.166 1.00 43.69 183 LEU A CA 1
ATOM 1397 C C . LEU A 1 183 ? -6.963 14.426 -17.841 1.00 43.69 183 LEU A C 1
ATOM 1399 O O . LEU A 1 183 ? -8.017 13.886 -17.496 1.00 43.69 183 LEU A O 1
ATOM 1403 N N . LEU A 1 184 ? -5.811 13.754 -17.897 1.00 48.12 184 LEU A N 1
ATOM 1404 C CA . LEU A 1 184 ? -5.669 12.334 -17.572 1.00 48.12 184 LEU A CA 1
ATOM 1405 C C . LEU A 1 184 ? -5.522 12.113 -16.055 1.00 48.12 184 LEU A C 1
ATOM 1407 O O . LEU A 1 184 ? -6.133 11.202 -15.495 1.00 48.12 184 LEU A O 1
ATOM 1411 N N . HIS A 1 185 ? -4.816 13.015 -15.364 1.00 49.56 185 HIS A N 1
ATOM 1412 C CA . HIS A 1 185 ? -4.724 13.036 -13.900 1.00 49.56 185 HIS A CA 1
ATOM 1413 C C . HIS A 1 185 ? -6.098 13.230 -13.227 1.00 49.56 185 HIS A C 1
ATOM 1415 O O . HIS A 1 185 ? -6.347 12.685 -12.148 1.00 49.56 185 HIS A O 1
ATOM 1421 N N . THR A 1 186 ? -7.018 13.978 -13.847 1.00 56.91 186 THR A N 1
ATOM 1422 C CA . THR A 1 186 ? -8.402 14.091 -13.358 1.00 56.91 186 THR A CA 1
ATOM 1423 C C . THR A 1 186 ? -9.166 12.773 -13.456 1.00 56.91 186 THR A C 1
ATOM 1425 O O . THR A 1 186 ? -9.868 12.429 -12.511 1.00 56.91 186 THR A O 1
ATOM 1428 N N . ALA A 1 187 ? -8.979 11.991 -14.522 1.00 60.12 187 ALA A N 1
ATOM 1429 C CA . ALA A 1 187 ? -9.674 10.713 -14.695 1.00 60.12 187 ALA A CA 1
ATOM 1430 C C . ALA A 1 187 ? -9.215 9.651 -13.676 1.00 60.12 187 ALA A C 1
ATOM 1432 O O . ALA A 1 187 ? -10.048 8.967 -13.081 1.00 60.12 187 ALA A O 1
ATOM 1433 N N . LEU A 1 188 ? -7.906 9.575 -13.401 1.00 63.22 188 LEU A N 1
ATOM 1434 C CA . LEU A 1 188 ? -7.346 8.684 -12.377 1.00 63.22 188 LEU A CA 1
ATOM 1435 C C . LEU A 1 188 ? -7.821 9.060 -10.964 1.00 63.22 188 LEU A C 1
ATOM 1437 O O . LEU A 1 188 ? -8.208 8.194 -10.179 1.00 63.22 188 LEU A O 1
ATOM 1441 N N . LEU A 1 189 ? -7.836 10.358 -10.637 1.00 65.00 189 LEU A N 1
ATOM 1442 C CA . LEU A 1 189 ? -8.381 10.836 -9.364 1.00 65.00 189 LEU A CA 1
ATOM 1443 C C . LEU A 1 189 ? -9.874 10.526 -9.229 1.00 65.00 189 LEU A C 1
ATOM 1445 O O . LEU A 1 189 ? -10.314 10.162 -8.140 1.00 65.00 189 LEU A O 1
ATOM 1449 N N . GLU A 1 190 ? -10.647 10.653 -10.306 1.00 71.50 190 GLU A N 1
ATOM 1450 C CA . GLU A 1 190 ? -12.071 10.319 -10.304 1.00 71.50 190 GLU A CA 1
ATOM 1451 C C . GLU A 1 190 ? -12.316 8.825 -10.083 1.00 71.50 190 GLU A C 1
ATOM 1453 O O . GLU A 1 190 ? -13.252 8.464 -9.373 1.00 71.50 190 GLU A O 1
ATOM 1458 N N . GLU A 1 191 ? -11.484 7.949 -10.644 1.00 72.31 191 GLU A N 1
ATOM 1459 C CA . GLU A 1 191 ? -11.605 6.502 -10.456 1.00 72.31 191 GLU A CA 1
ATOM 1460 C C . GLU A 1 191 ? -11.227 6.068 -9.038 1.00 72.31 191 GLU A C 1
ATOM 1462 O O . GLU A 1 191 ? -11.999 5.358 -8.393 1.00 72.31 191 GLU A O 1
ATOM 1467 N N . ILE A 1 192 ? -10.143 6.615 -8.483 1.00 71.69 192 ILE A N 1
ATOM 1468 C CA . ILE A 1 192 ? -9.766 6.405 -7.077 1.00 71.6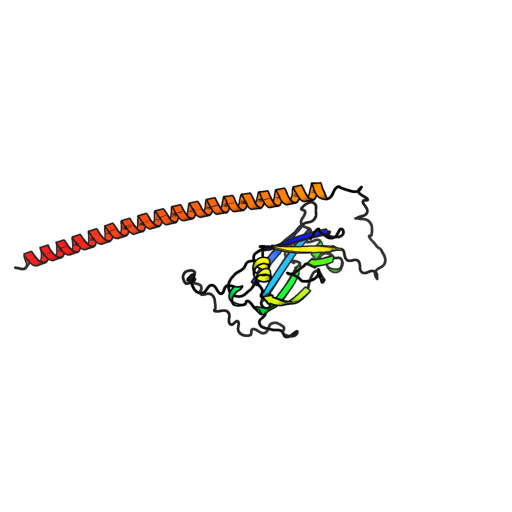9 192 ILE A CA 1
ATOM 1469 C C . ILE A 1 192 ? -10.857 6.931 -6.132 1.00 71.69 192 ILE A C 1
ATOM 1471 O O . ILE A 1 192 ? -11.188 6.293 -5.131 1.00 71.69 192 ILE A O 1
ATOM 1475 N N . GLN A 1 193 ? -11.452 8.089 -6.433 1.00 72.12 193 GLN A N 1
ATOM 1476 C CA . GLN A 1 193 ? -12.569 8.620 -5.649 1.00 72.12 193 GLN A CA 1
ATOM 1477 C C . GLN A 1 193 ? -13.815 7.736 -5.748 1.00 72.12 193 GLN A C 1
ATOM 1479 O O . GLN A 1 193 ? -14.526 7.577 -4.754 1.00 72.12 193 GLN A O 1
ATOM 1484 N N . ARG A 1 194 ? -14.068 7.133 -6.913 1.00 81.62 194 ARG A N 1
ATOM 1485 C CA . ARG A 1 194 ? -15.188 6.214 -7.134 1.00 81.62 194 ARG A CA 1
ATOM 1486 C C . ARG A 1 194 ? -15.014 4.922 -6.337 1.00 81.62 194 ARG A C 1
ATOM 1488 O O . ARG A 1 194 ? -15.956 4.505 -5.663 1.00 81.62 194 ARG A O 1
ATOM 1495 N N . ASP A 1 195 ? -13.811 4.358 -6.323 1.00 75.38 195 ASP A N 1
ATOM 1496 C CA . ASP A 1 195 ? -13.490 3.175 -5.518 1.00 75.38 195 ASP A CA 1
ATOM 1497 C C . ASP A 1 195 ? -13.536 3.469 -4.015 1.00 75.38 195 ASP A C 1
ATOM 1499 O O . ASP A 1 195 ? -14.095 2.685 -3.245 1.00 75.38 195 ASP A O 1
ATOM 1503 N N . LYS A 1 196 ? -13.061 4.644 -3.586 1.00 75.81 196 LYS A N 1
ATOM 1504 C CA . LYS A 1 196 ? -13.192 5.094 -2.193 1.00 75.81 196 LYS A CA 1
ATOM 1505 C C . LYS A 1 196 ? -14.657 5.238 -1.775 1.00 75.81 196 LYS A C 1
ATOM 1507 O O . LYS A 1 196 ? -15.023 4.823 -0.676 1.00 75.81 196 LYS A O 1
ATOM 1512 N N . ALA A 1 197 ? -15.499 5.807 -2.638 1.00 82.62 197 ALA A N 1
ATOM 1513 C CA . ALA A 1 197 ? -16.930 5.937 -2.377 1.00 82.62 197 ALA A CA 1
ATOM 1514 C C . ALA A 1 197 ? -17.615 4.565 -2.284 1.00 82.62 197 ALA A C 1
ATOM 1516 O O . ALA A 1 197 ? -18.427 4.344 -1.385 1.00 82.62 197 ALA A O 1
ATOM 1517 N N . LYS A 1 198 ? -17.241 3.626 -3.159 1.00 89.56 198 LYS A N 1
ATOM 1518 C CA . LYS A 1 198 ? -17.751 2.253 -3.137 1.00 89.56 198 LYS A CA 1
ATOM 1519 C C . LYS A 1 198 ? -17.371 1.526 -1.845 1.00 89.56 198 LYS A C 1
ATOM 1521 O O . LYS A 1 198 ? -18.239 0.955 -1.195 1.00 89.56 198 LYS A O 1
ATOM 1526 N N . MET A 1 199 ? -16.111 1.615 -1.424 1.00 80.19 199 MET A N 1
ATOM 1527 C CA . MET A 1 199 ? -15.644 0.988 -0.184 1.00 80.19 199 MET A CA 1
ATOM 1528 C C . MET A 1 199 ? -16.305 1.601 1.060 1.00 80.19 199 MET A C 1
ATOM 1530 O O . MET A 1 199 ? -16.670 0.878 1.984 1.00 80.19 199 MET A O 1
ATOM 1534 N N . ALA A 1 200 ? -16.519 2.921 1.080 1.00 83.62 200 ALA A N 1
ATOM 1535 C CA . ALA A 1 200 ? -17.245 3.582 2.165 1.00 83.62 200 ALA A CA 1
ATOM 1536 C C . ALA A 1 200 ? -18.708 3.111 2.246 1.00 83.62 200 ALA A C 1
ATOM 1538 O O . ALA A 1 200 ? -19.213 2.861 3.340 1.00 83.62 200 ALA A O 1
ATOM 1539 N N . GLN A 1 201 ? -19.365 2.929 1.098 1.00 87.12 201 GLN A N 1
ATOM 1540 C CA . GLN A 1 201 ? -20.726 2.401 1.032 1.00 87.12 201 GLN A CA 1
ATOM 1541 C C . GLN A 1 201 ? -20.802 0.942 1.509 1.00 87.12 201 GLN A C 1
ATOM 1543 O O . GLN A 1 201 ? -21.714 0.587 2.255 1.00 87.12 201 GLN A O 1
ATOM 1548 N N . GLU A 1 202 ? -19.844 0.103 1.111 1.00 85.50 202 GLU A N 1
ATOM 1549 C CA . GLU A 1 202 ? -19.737 -1.282 1.585 1.00 85.50 202 GLU A CA 1
ATOM 1550 C C . GLU A 1 202 ? -19.502 -1.328 3.101 1.00 85.50 202 GLU A C 1
ATOM 1552 O O . GLU A 1 202 ? -20.174 -2.079 3.805 1.00 85.50 202 GLU A O 1
ATOM 1557 N N . HIS A 1 203 ? -18.638 -0.458 3.628 1.00 85.12 203 HIS A N 1
ATOM 1558 C CA . HIS A 1 203 ? -18.396 -0.342 5.064 1.00 85.12 203 HIS A CA 1
ATOM 1559 C C . HIS A 1 203 ? -19.638 0.127 5.842 1.00 85.12 203 HIS A C 1
ATOM 1561 O O . HIS A 1 203 ? -19.932 -0.409 6.910 1.00 85.12 203 HIS A O 1
ATOM 1567 N N . GLU A 1 204 ? -20.405 1.097 5.334 1.00 88.12 204 GLU A N 1
ATOM 1568 C CA . GLU A 1 204 ? -21.670 1.506 5.962 1.00 88.12 204 GLU A CA 1
ATOM 1569 C C . GLU A 1 204 ? -22.723 0.390 5.935 1.00 88.12 204 GLU A C 1
ATOM 1571 O O . GLU A 1 204 ? -23.427 0.187 6.928 1.00 88.12 204 GLU A O 1
ATOM 1576 N N . ALA A 1 205 ? -22.811 -0.365 4.837 1.00 90.94 205 ALA A N 1
ATOM 1577 C CA . ALA A 1 205 ? -23.706 -1.514 4.735 1.00 90.94 205 ALA A CA 1
ATOM 1578 C C . ALA A 1 205 ? -23.322 -2.618 5.735 1.00 90.94 205 ALA A C 1
ATOM 1580 O O . ALA A 1 205 ? -24.187 -3.149 6.436 1.00 90.94 205 ALA A O 1
ATOM 1581 N N . GLU A 1 206 ? -22.028 -2.913 5.856 1.00 88.00 206 GLU A N 1
ATOM 1582 C CA . GLU A 1 206 ? -21.481 -3.878 6.812 1.00 88.00 206 GLU A CA 1
ATOM 1583 C C . GLU A 1 206 ? -21.720 -3.426 8.261 1.00 88.00 206 GLU A C 1
ATOM 1585 O O . GLU A 1 206 ? -22.175 -4.204 9.101 1.00 88.00 206 GLU A O 1
ATOM 1590 N N . LYS A 1 207 ? -21.502 -2.138 8.554 1.00 89.56 207 LYS A N 1
ATOM 1591 C CA . LYS A 1 207 ? -21.778 -1.550 9.869 1.00 89.56 207 LYS A CA 1
ATOM 1592 C C . LYS A 1 207 ? -23.253 -1.685 10.240 1.00 89.56 207 LYS A C 1
ATOM 1594 O O . LYS A 1 207 ? -23.559 -2.100 11.356 1.00 89.56 207 LYS A O 1
ATOM 1599 N N . LYS A 1 208 ? -24.162 -1.389 9.307 1.00 92.06 208 LYS A N 1
ATOM 1600 C CA . LYS A 1 208 ? -25.605 -1.542 9.525 1.00 92.06 208 LYS A CA 1
ATOM 1601 C C . LYS A 1 208 ? -25.982 -3.001 9.792 1.00 92.06 208 LYS A C 1
ATOM 1603 O O . LYS A 1 208 ? -26.736 -3.269 10.724 1.00 92.06 208 LYS A O 1
ATOM 1608 N N . ARG A 1 209 ? -25.412 -3.945 9.035 1.00 91.50 209 ARG A N 1
ATOM 1609 C CA . ARG A 1 209 ? -25.599 -5.389 9.251 1.00 91.50 209 ARG A CA 1
ATOM 1610 C C . ARG A 1 209 ? -25.142 -5.816 10.649 1.00 91.50 209 ARG A C 1
ATOM 1612 O O . ARG A 1 209 ? -25.847 -6.556 11.330 1.00 91.50 209 ARG A O 1
ATOM 1619 N N . ASN A 1 210 ? -23.993 -5.318 11.100 1.00 88.81 210 ASN A N 1
ATOM 1620 C CA . ASN A 1 210 ? -23.480 -5.596 12.441 1.00 88.81 210 ASN A CA 1
ATOM 1621 C C . ASN A 1 210 ? -24.343 -4.973 13.547 1.00 88.81 210 ASN A C 1
ATOM 1623 O O . ASN A 1 210 ? -24.547 -5.601 14.586 1.00 88.81 210 ASN A O 1
ATOM 1627 N N . GLU A 1 211 ? -24.873 -3.765 13.350 1.00 92.31 211 GLU A N 1
ATOM 1628 C CA . GLU A 1 211 ? -25.816 -3.146 14.291 1.00 92.31 211 GLU A CA 1
ATOM 1629 C C . GLU A 1 211 ? -27.132 -3.933 14.384 1.00 92.31 211 GLU A C 1
ATOM 1631 O O . GLU A 1 211 ? -27.623 -4.163 15.492 1.00 92.31 211 GLU A O 1
ATOM 1636 N N . GLU A 1 212 ? -27.664 -4.415 13.257 1.00 92.44 212 GLU A N 1
ATOM 1637 C CA . GLU A 1 212 ? -28.839 -5.296 13.227 1.00 92.44 212 GLU A CA 1
ATOM 1638 C C . GLU A 1 212 ? -28.572 -6.604 13.984 1.00 92.44 212 GLU A C 1
ATOM 1640 O O . GLU A 1 212 ? -29.335 -6.956 14.886 1.00 92.44 212 GLU A O 1
ATOM 1645 N N . MET A 1 213 ? -27.442 -7.264 13.713 1.00 93.56 213 MET A N 1
ATOM 1646 C CA . MET A 1 213 ? -27.044 -8.497 14.400 1.00 93.56 213 MET A CA 1
ATOM 1647 C C . MET A 1 213 ? -26.858 -8.288 15.910 1.00 93.56 213 MET A C 1
ATOM 1649 O O . MET A 1 213 ? -27.332 -9.091 16.716 1.00 93.56 213 MET A O 1
ATOM 1653 N N . ARG A 1 214 ? -26.231 -7.180 16.330 1.00 89.44 214 ARG A N 1
ATOM 1654 C CA . ARG A 1 214 ? -26.130 -6.815 17.755 1.00 89.44 214 ARG A CA 1
ATOM 1655 C C . ARG A 1 214 ? -27.501 -6.593 18.386 1.00 89.44 214 ARG A C 1
ATOM 1657 O O . ARG A 1 214 ? -27.717 -7.008 19.526 1.00 89.44 214 ARG A O 1
ATOM 1664 N N . GLY A 1 215 ? -28.420 -5.956 17.664 1.00 92.31 215 GLY A N 1
ATOM 1665 C CA . GLY A 1 215 ? -29.796 -5.750 18.107 1.00 92.31 215 GLY A CA 1
ATOM 1666 C C . GLY A 1 215 ? -30.550 -7.066 18.303 1.00 92.31 215 GLY A C 1
ATOM 1667 O O . GLY A 1 215 ? -31.222 -7.244 19.319 1.00 92.31 215 GLY A O 1
ATOM 1668 N N . GLU A 1 216 ? -30.411 -8.012 17.375 1.00 92.56 216 GLU A N 1
ATOM 1669 C CA . GLU A 1 216 ? -30.977 -9.360 17.504 1.00 92.56 216 GLU A CA 1
ATOM 1670 C C . GLU A 1 216 ? -30.381 -10.117 18.691 1.00 92.56 216 GLU A C 1
ATOM 1672 O O . GLU A 1 216 ? -31.123 -10.690 19.491 1.00 92.56 216 GLU A O 1
ATOM 1677 N N . MET A 1 217 ? -29.064 -10.042 18.878 1.00 91.56 217 MET A N 1
ATOM 1678 C CA . MET A 1 217 ? -28.393 -10.685 20.004 1.00 91.56 217 MET A CA 1
ATOM 1679 C C . MET A 1 217 ? -28.841 -10.098 21.350 1.00 91.56 217 MET A C 1
ATOM 1681 O O . MET A 1 217 ? -29.109 -10.845 22.286 1.00 91.56 217 MET A O 1
ATOM 1685 N N . SER A 1 218 ? -29.033 -8.777 21.442 1.00 92.06 218 SER A N 1
ATOM 1686 C CA . SER A 1 218 ? -29.610 -8.142 22.639 1.00 92.06 218 SER A CA 1
ATOM 1687 C C . SER A 1 218 ? -31.043 -8.594 22.927 1.00 92.06 218 SER A C 1
ATOM 1689 O O . SER A 1 218 ? -31.380 -8.832 24.086 1.00 92.06 218 SER A O 1
ATOM 1691 N N . LYS A 1 219 ? -31.884 -8.766 21.898 1.00 92.50 219 LYS A N 1
ATOM 1692 C CA . LYS A 1 219 ? -33.238 -9.323 22.076 1.00 92.50 219 LYS A CA 1
ATOM 1693 C C . LYS A 1 219 ? -33.186 -10.757 22.595 1.00 92.50 219 LYS A C 1
ATOM 1695 O O . LYS A 1 219 ? -33.960 -11.104 23.483 1.00 92.50 219 LYS A O 1
ATOM 1700 N N . LEU A 1 220 ? -32.271 -11.571 22.069 1.00 93.69 220 LEU A N 1
ATOM 1701 C CA . LEU A 1 220 ? -32.108 -12.956 22.500 1.00 93.69 220 LEU A CA 1
ATOM 1702 C C . LEU A 1 220 ? -31.649 -13.033 23.961 1.00 93.69 220 LEU A C 1
ATOM 1704 O O . LEU A 1 220 ? -32.232 -13.780 24.740 1.00 93.69 220 LEU A O 1
ATOM 1708 N N . ILE A 1 221 ? -30.676 -12.205 24.352 1.00 93.75 221 ILE A N 1
ATOM 1709 C CA . ILE A 1 221 ? -30.211 -12.094 25.743 1.00 93.75 221 ILE A CA 1
ATOM 1710 C C . ILE A 1 221 ? -31.367 -11.701 26.669 1.00 93.75 221 ILE A C 1
ATOM 1712 O O . ILE A 1 221 ? -31.540 -12.311 27.722 1.00 93.75 221 ILE A O 1
ATOM 1716 N N . HIS A 1 222 ? -32.186 -10.721 26.277 1.00 92.69 222 HIS A N 1
ATOM 1717 C CA . HIS A 1 222 ? -33.349 -10.318 27.068 1.00 92.69 222 HIS A CA 1
ATOM 1718 C C . HIS A 1 222 ? -34.357 -11.460 27.228 1.00 92.69 222 HIS A C 1
ATOM 1720 O O . HIS A 1 222 ? -34.832 -11.710 28.332 1.00 92.69 222 HIS A O 1
ATOM 1726 N N . HIS A 1 223 ? -34.654 -12.181 26.146 1.00 93.12 223 HIS A N 1
ATOM 1727 C CA . HIS A 1 223 ? -35.594 -13.297 26.183 1.00 93.12 223 HIS A CA 1
ATOM 1728 C C . HIS A 1 223 ? -35.102 -14.448 27.069 1.00 93.12 223 HIS A C 1
ATOM 1730 O O . HIS A 1 223 ? -35.875 -14.998 27.849 1.00 93.12 223 HIS A O 1
ATOM 1736 N N . VAL A 1 224 ? -33.813 -14.793 26.985 1.00 93.06 224 VAL A N 1
ATOM 1737 C CA . VAL A 1 224 ? -33.200 -15.809 27.854 1.00 93.06 224 VAL A CA 1
ATOM 1738 C C . VAL A 1 224 ? -33.274 -15.378 29.315 1.00 93.06 224 VAL A C 1
ATOM 1740 O O . VAL A 1 224 ? -33.619 -16.191 30.166 1.00 93.06 224 VAL A O 1
ATOM 1743 N N . LYS A 1 225 ? -33.028 -14.097 29.603 1.00 91.50 225 LYS A N 1
ATOM 1744 C CA . LYS A 1 225 ? -33.126 -13.560 30.961 1.00 91.50 225 LYS A CA 1
ATOM 1745 C C . LYS A 1 225 ? -34.555 -13.606 31.512 1.00 91.50 225 LYS A C 1
ATOM 1747 O O . LYS A 1 225 ? -34.750 -14.029 32.642 1.00 91.50 225 LYS A O 1
ATOM 1752 N N . GLU A 1 226 ? -35.561 -13.250 30.713 1.00 92.50 226 GLU A N 1
ATOM 1753 C CA . GLU A 1 226 ? -36.972 -13.394 31.111 1.00 92.50 226 GLU A CA 1
ATOM 1754 C C . GLU A 1 226 ? -37.354 -14.856 31.379 1.00 92.50 226 GLU A C 1
ATOM 1756 O O . GLU A 1 226 ? -38.083 -15.146 32.332 1.00 92.50 226 GLU A O 1
ATOM 1761 N N . GLN A 1 227 ? -36.865 -15.791 30.556 1.00 92.62 227 GLN A N 1
ATOM 1762 C CA . GLN A 1 227 ? -37.063 -17.221 30.796 1.00 92.62 227 GLN A CA 1
ATOM 1763 C C . GLN A 1 227 ? -36.386 -17.671 32.095 1.00 92.62 227 GLN A C 1
ATOM 1765 O O . GLN A 1 227 ? -37.004 -18.394 32.876 1.00 92.62 227 GLN A O 1
ATOM 1770 N N . GLU A 1 228 ? -35.152 -17.231 32.344 1.00 92.56 228 GLU A N 1
ATOM 1771 C CA . GLU A 1 228 ? -34.407 -17.525 33.570 1.00 92.56 228 GLU A CA 1
ATOM 1772 C C . GLU A 1 228 ? -35.142 -17.002 34.813 1.00 92.56 228 GLU A C 1
ATOM 1774 O O . GLU A 1 228 ? -35.372 -17.768 35.752 1.00 92.56 228 GLU A O 1
ATOM 1779 N N . ASP A 1 229 ? -35.601 -15.749 34.787 1.00 91.38 229 ASP A N 1
ATOM 1780 C CA . ASP A 1 229 ? -36.357 -15.126 35.879 1.00 91.38 229 ASP A CA 1
ATOM 1781 C C . ASP A 1 229 ? -37.685 -15.864 36.138 1.00 91.38 229 ASP A C 1
ATOM 1783 O O . ASP A 1 229 ? -38.031 -16.149 37.287 1.00 91.38 229 ASP A O 1
ATOM 1787 N N . THR A 1 230 ? -38.394 -16.267 35.077 1.00 90.94 230 THR A N 1
ATOM 1788 C CA . THR A 1 230 ? -39.644 -17.042 35.191 1.00 90.94 230 THR A CA 1
ATOM 1789 C C . THR A 1 230 ? -39.401 -18.417 35.820 1.00 90.94 230 THR A C 1
ATOM 1791 O O . THR A 1 230 ? -40.179 -18.868 36.665 1.00 90.94 230 THR A O 1
ATOM 1794 N N . ILE A 1 231 ? -38.320 -19.101 35.430 1.00 90.56 231 ILE A N 1
ATOM 1795 C CA . ILE A 1 231 ? -37.942 -20.402 35.999 1.00 90.56 231 ILE A CA 1
ATOM 1796 C C . ILE A 1 231 ? -37.560 -20.241 37.474 1.00 90.56 231 ILE A C 1
ATOM 1798 O O . ILE A 1 231 ? -38.013 -21.023 38.311 1.00 90.56 231 ILE A O 1
ATOM 1802 N N . LEU A 1 232 ? -36.772 -19.218 37.814 1.00 88.88 232 LEU A N 1
ATOM 1803 C CA . LEU A 1 232 ? -36.404 -18.896 39.195 1.00 88.88 232 LEU A CA 1
ATOM 1804 C C . LEU A 1 232 ? -37.638 -18.646 40.067 1.00 88.88 232 LEU A C 1
ATOM 1806 O O . LEU A 1 232 ? -37.710 -19.140 41.195 1.00 88.88 232 LEU A O 1
ATOM 1810 N N . GLU A 1 233 ? -38.631 -17.928 39.547 1.00 89.38 233 GLU A N 1
ATOM 1811 C CA . GLU A 1 233 ? -39.874 -17.655 40.262 1.00 89.38 233 GLU A CA 1
ATOM 1812 C C . GLU A 1 233 ? -40.716 -18.927 40.457 1.00 89.38 233 GLU A C 1
ATOM 1814 O O . GLU A 1 233 ? -41.170 -19.192 41.573 1.00 89.38 233 GLU A O 1
ATOM 1819 N N . GLN A 1 234 ? -40.828 -19.789 39.440 1.00 83.50 234 GLN A N 1
ATOM 1820 C CA . GLN A 1 234 ? -41.484 -21.100 39.566 1.00 83.50 234 GLN A CA 1
ATOM 1821 C C . GLN A 1 234 ? -40.795 -22.007 40.592 1.00 83.50 234 GLN A C 1
ATOM 1823 O O . GLN A 1 234 ? -41.472 -22.653 41.395 1.00 83.50 234 GLN A O 1
ATOM 1828 N N . VAL A 1 235 ? -39.459 -22.039 40.613 1.00 83.31 235 VAL A N 1
ATOM 1829 C CA . VAL A 1 235 ? -38.687 -22.794 41.613 1.00 83.31 235 VAL A CA 1
ATOM 1830 C C . VAL A 1 235 ? -38.963 -22.258 43.017 1.00 83.31 235 VAL A C 1
ATOM 1832 O O . VAL A 1 235 ? -39.194 -23.040 43.942 1.00 83.31 235 VAL A O 1
ATOM 1835 N N . LYS A 1 236 ? -39.005 -20.933 43.184 1.00 81.94 236 LYS A N 1
ATOM 1836 C CA . LYS A 1 236 ? -39.285 -20.290 44.471 1.00 81.94 236 LYS A CA 1
ATOM 1837 C C . LYS A 1 236 ? -40.703 -20.582 44.966 1.00 81.94 236 LYS A C 1
ATOM 1839 O O . LYS A 1 236 ? -40.868 -20.914 46.142 1.00 81.94 236 LYS A O 1
ATOM 1844 N N . MET A 1 237 ? -41.706 -20.515 44.086 1.00 78.12 237 MET A N 1
ATOM 1845 C CA . MET A 1 237 ? -43.097 -20.871 44.402 1.00 78.12 237 MET A CA 1
ATOM 1846 C C . MET A 1 237 ? -43.251 -22.367 44.721 1.00 78.12 237 MET A C 1
ATOM 1848 O O . MET A 1 237 ? -43.952 -22.730 45.663 1.00 78.12 237 MET A O 1
ATOM 1852 N N . GLY A 1 238 ? -42.550 -23.244 43.996 1.00 72.75 238 GLY A N 1
ATOM 1853 C CA . GLY A 1 238 ? -42.534 -24.684 44.265 1.00 72.75 238 GLY A CA 1
ATOM 1854 C C . GLY A 1 238 ? -41.900 -25.037 45.614 1.00 72.75 238 GLY A C 1
ATOM 1855 O O . GLY A 1 238 ? -42.413 -25.894 46.330 1.00 72.75 238 GLY A O 1
ATOM 1856 N N . GLN A 1 239 ? -40.828 -24.344 46.007 1.00 70.94 239 GLN A N 1
ATOM 1857 C CA . GLN A 1 239 ? -40.205 -24.513 47.325 1.00 70.94 239 GLN A CA 1
ATOM 1858 C C . GLN A 1 239 ? -41.099 -24.014 48.467 1.00 70.94 239 GLN A C 1
ATOM 1860 O O . GLN A 1 239 ? -41.160 -24.659 49.510 1.00 70.94 239 GLN A O 1
ATOM 1865 N N . THR A 1 240 ? -41.828 -22.911 48.276 1.00 64.06 240 THR A N 1
ATOM 1866 C CA . THR A 1 240 ? -42.775 -22.413 49.291 1.00 64.06 240 THR A CA 1
ATOM 1867 C C . THR A 1 240 ? -43.971 -23.350 49.456 1.00 64.06 240 THR A C 1
ATOM 1869 O O . THR A 1 240 ? -44.316 -23.688 50.585 1.00 64.06 240 THR A O 1
ATOM 1872 N N . ALA A 1 241 ? -44.526 -23.866 48.355 1.00 60.00 241 ALA A N 1
ATOM 1873 C CA . ALA A 1 241 ? -45.599 -24.861 48.395 1.00 60.00 241 ALA A CA 1
ATOM 1874 C C . ALA A 1 241 ? -45.152 -26.198 49.024 1.00 60.00 241 ALA A C 1
ATOM 1876 O O . ALA A 1 241 ? -45.916 -26.831 49.751 1.00 60.00 241 ALA A O 1
ATOM 1877 N N . ALA A 1 242 ? -43.905 -26.622 48.793 1.00 59.28 242 ALA A N 1
ATOM 1878 C CA . ALA A 1 242 ? -43.338 -27.814 49.424 1.00 59.28 242 ALA A CA 1
ATOM 1879 C C . ALA A 1 242 ? -43.067 -27.621 50.929 1.00 59.28 242 ALA A C 1
ATOM 1881 O O . ALA A 1 242 ? -43.201 -28.575 51.690 1.00 59.28 242 ALA A O 1
ATOM 1882 N N . SER A 1 243 ? -42.724 -26.407 51.375 1.00 59.50 243 SER A N 1
ATOM 1883 C CA . SER A 1 243 ? -42.573 -26.090 52.802 1.00 59.50 243 SER A CA 1
ATOM 1884 C C . SER A 1 243 ? -43.903 -26.000 53.559 1.00 59.50 243 SER A C 1
ATOM 1886 O O . SER A 1 243 ? -43.924 -26.332 54.740 1.00 59.50 243 SER A O 1
ATOM 1888 N N . GLU A 1 244 ? -45.010 -25.614 52.916 1.00 53.88 244 GLU A N 1
ATOM 1889 C CA . GLU A 1 244 ? -46.344 -25.605 53.549 1.00 53.88 244 GLU A CA 1
ATOM 1890 C C . GLU A 1 244 ? -46.959 -27.008 53.717 1.00 53.88 244 GLU A C 1
ATOM 1892 O O . GLU A 1 244 ? -47.790 -27.208 54.596 1.00 53.88 244 GLU A O 1
ATOM 1897 N N . LEU A 1 245 ? -46.527 -28.000 52.932 1.00 51.34 245 LEU A N 1
ATOM 1898 C CA . LEU A 1 245 ? -46.990 -29.397 53.020 1.00 51.34 245 LEU A CA 1
ATOM 1899 C C . LEU A 1 245 ? -46.284 -30.236 54.106 1.00 51.34 245 LEU A C 1
ATOM 1901 O O . LEU A 1 245 ? -46.639 -31.398 54.299 1.00 51.34 245 LEU A O 1
ATOM 1905 N N . VAL A 1 246 ? -45.282 -29.677 54.795 1.00 48.03 246 VAL A N 1
ATOM 1906 C CA . VAL A 1 246 ? -44.462 -30.362 55.822 1.00 48.03 246 VAL A CA 1
ATOM 1907 C C . VAL A 1 246 ? -44.812 -29.903 57.256 1.00 48.03 246 VAL A C 1
ATOM 1909 O O . VAL A 1 246 ? -44.107 -30.247 58.203 1.00 48.03 246 VAL A O 1
ATOM 1912 N N . VAL A 1 247 ? -45.914 -29.166 57.445 1.00 41.41 247 VAL A N 1
ATOM 1913 C CA . VAL A 1 247 ? -46.438 -28.761 58.770 1.00 41.41 247 VAL A CA 1
ATOM 1914 C C . VAL A 1 247 ? -47.658 -29.585 59.162 1.00 41.41 247 VAL A C 1
ATOM 1916 O O . VAL A 1 247 ? -48.561 -29.747 58.313 1.00 41.41 247 VAL A O 1
#